Protein AF-A0AAX2G9Q0-F1 (afdb_monomer)

Structure (mmCIF, N/CA/C/O backbone):
data_AF-A0AAX2G9Q0-F1
#
_entry.id   AF-A0AAX2G9Q0-F1
#
loop_
_atom_site.group_PDB
_atom_site.id
_atom_site.type_symbol
_atom_site.label_atom_id
_atom_site.label_alt_id
_atom_site.label_comp_id
_atom_site.label_asym_id
_atom_site.label_entity_id
_atom_site.label_seq_id
_atom_site.pdbx_PDB_ins_code
_atom_site.Cartn_x
_atom_site.Cartn_y
_atom_site.Cartn_z
_atom_site.occupancy
_atom_site.B_iso_or_equiv
_atom_site.auth_seq_id
_atom_site.auth_comp_id
_atom_site.auth_asym_id
_atom_site.auth_atom_id
_atom_site.pdbx_PDB_model_num
ATOM 1 N N . MET A 1 1 ? 12.577 -50.994 -0.766 1.00 50.25 1 MET A N 1
ATOM 2 C CA . MET A 1 1 ? 11.280 -50.589 -1.347 1.00 50.25 1 MET A CA 1
ATOM 3 C C . MET A 1 1 ? 10.713 -49.503 -0.438 1.00 50.25 1 MET A C 1
ATOM 5 O O . MET A 1 1 ? 10.262 -49.823 0.651 1.00 50.25 1 MET A O 1
ATOM 9 N N . VAL A 1 2 ? 10.883 -48.223 -0.781 1.00 51.59 2 VAL A N 1
ATOM 10 C CA . VAL A 1 2 ? 10.342 -47.110 0.022 1.00 51.59 2 VAL A CA 1
ATOM 11 C C . VAL A 1 2 ? 8.915 -46.877 -0.463 1.00 51.59 2 VAL A C 1
ATOM 13 O O . VAL A 1 2 ? 8.720 -46.601 -1.643 1.00 51.59 2 VAL A O 1
ATOM 16 N N . GLN A 1 3 ? 7.928 -47.077 0.412 1.00 56.00 3 GLN A N 1
ATOM 17 C CA . GLN A 1 3 ? 6.522 -46.834 0.080 1.00 56.00 3 GLN A CA 1
ATOM 18 C C . GLN A 1 3 ? 6.329 -45.362 -0.288 1.00 56.00 3 GLN A C 1
ATOM 20 O O . GLN A 1 3 ? 6.903 -44.476 0.352 1.00 56.00 3 GLN A O 1
ATOM 25 N N . SER A 1 4 ? 5.528 -45.099 -1.321 1.00 60.38 4 SER A N 1
ATOM 26 C CA . SER A 1 4 ? 5.225 -43.728 -1.716 1.00 60.38 4 SER A CA 1
ATOM 27 C C . SER A 1 4 ? 4.528 -42.985 -0.560 1.00 60.38 4 SER A C 1
ATOM 29 O O . SER A 1 4 ? 3.812 -43.610 0.230 1.00 60.38 4 SER A O 1
ATOM 31 N N . PRO A 1 5 ? 4.659 -41.648 -0.445 1.00 55.94 5 PRO A N 1
ATOM 32 C CA . PRO A 1 5 ? 3.965 -40.871 0.589 1.00 55.94 5 PRO A CA 1
ATOM 33 C C . PRO A 1 5 ? 2.439 -41.073 0.610 1.00 55.94 5 PRO A C 1
ATOM 35 O O . PRO A 1 5 ? 1.804 -40.835 1.634 1.00 55.94 5 PRO A O 1
ATOM 38 N N . ARG A 1 6 ? 1.847 -41.540 -0.502 1.00 57.41 6 ARG A N 1
ATOM 39 C CA . ARG A 1 6 ? 0.414 -41.854 -0.626 1.00 57.41 6 ARG A CA 1
ATOM 40 C C . ARG A 1 6 ? 0.008 -43.186 0.020 1.00 57.41 6 ARG A C 1
ATOM 42 O O . ARG A 1 6 ? -1.171 -43.366 0.306 1.00 57.41 6 ARG A O 1
ATOM 49 N N . GLU A 1 7 ? 0.948 -44.092 0.273 1.00 60.78 7 GLU A N 1
ATOM 50 C CA . GLU A 1 7 ? 0.686 -45.454 0.775 1.00 60.78 7 GLU A CA 1
ATOM 51 C C . GLU A 1 7 ? 1.108 -45.650 2.238 1.00 60.78 7 GLU A C 1
ATOM 53 O O . GLU A 1 7 ? 0.875 -46.705 2.829 1.00 60.78 7 GLU A O 1
ATOM 58 N N . ASN A 1 8 ? 1.695 -44.624 2.858 1.00 74.81 8 ASN A N 1
ATOM 59 C CA . ASN A 1 8 ? 2.111 -44.683 4.251 1.00 74.81 8 ASN A CA 1
ATOM 60 C C . ASN A 1 8 ? 0.892 -44.542 5.185 1.00 74.81 8 ASN A C 1
ATOM 62 O O . ASN A 1 8 ? 0.370 -43.447 5.415 1.00 74.81 8 ASN A O 1
ATOM 66 N N . LYS A 1 9 ? 0.455 -45.674 5.750 1.00 75.06 9 LYS A N 1
ATOM 67 C CA . LYS A 1 9 ? -0.690 -45.783 6.673 1.00 75.06 9 LYS A CA 1
ATOM 68 C C . LYS A 1 9 ? -0.594 -44.821 7.866 1.00 75.06 9 LYS A C 1
ATOM 70 O O . LYS A 1 9 ? -1.610 -44.287 8.299 1.00 75.06 9 LYS A O 1
ATOM 75 N N . THR A 1 10 ? 0.613 -44.554 8.360 1.00 76.75 10 THR A N 1
ATOM 76 C CA . THR A 1 10 ? 0.851 -43.633 9.481 1.00 76.75 10 THR A CA 1
ATOM 77 C C . THR A 1 10 ? 0.576 -42.183 9.086 1.00 76.75 10 THR A C 1
ATOM 79 O O . THR A 1 10 ? -0.096 -41.467 9.824 1.00 76.75 10 THR A O 1
ATOM 82 N N . LEU A 1 11 ? 1.021 -41.759 7.897 1.00 74.31 11 LEU A N 1
ATOM 83 C CA . LEU A 1 11 ? 0.753 -40.409 7.382 1.00 74.31 11 LEU A CA 1
ATOM 84 C C . LEU A 1 11 ? -0.734 -40.198 7.083 1.00 74.31 11 LEU A C 1
ATOM 86 O O . LEU A 1 11 ? -1.274 -39.131 7.370 1.00 74.31 11 LEU A O 1
ATOM 90 N N . LYS A 1 12 ? -1.410 -41.227 6.562 1.00 74.62 12 LYS A N 1
ATOM 91 C CA . LYS A 1 12 ? -2.857 -41.184 6.322 1.00 74.62 12 LYS A CA 1
ATOM 92 C C . LYS A 1 12 ? -3.638 -41.002 7.625 1.00 74.62 12 LYS A C 1
ATOM 94 O O . LYS A 1 12 ? -4.460 -40.098 7.714 1.00 74.62 12 LYS A O 1
ATOM 99 N N . ASN A 1 13 ? -3.308 -41.785 8.651 1.00 79.75 13 ASN A N 1
ATOM 100 C CA . ASN A 1 13 ? -3.945 -41.673 9.962 1.00 79.75 13 ASN A CA 1
ATOM 101 C C . ASN A 1 13 ? -3.689 -40.304 10.615 1.00 79.75 13 ASN A C 1
ATOM 103 O O . ASN A 1 13 ? -4.599 -39.736 11.212 1.00 79.75 13 ASN A O 1
ATOM 107 N N . ALA A 1 14 ? -2.478 -39.754 10.478 1.00 80.06 14 ALA A N 1
ATOM 108 C CA . ALA A 1 14 ? -2.158 -38.423 10.989 1.00 80.06 14 ALA A CA 1
ATOM 109 C C . ALA A 1 14 ? -2.958 -37.322 10.271 1.00 80.06 14 ALA A C 1
ATOM 111 O O . ALA A 1 14 ? -3.486 -36.417 10.915 1.00 80.06 14 ALA A O 1
ATOM 112 N N . LEU A 1 15 ? -3.101 -37.415 8.947 1.00 80.25 15 LEU A N 1
ATOM 113 C CA . LEU A 1 15 ? -3.887 -36.463 8.163 1.00 80.25 15 LEU A CA 1
ATOM 114 C C . LEU A 1 15 ? -5.386 -36.546 8.483 1.00 80.25 15 LEU A C 1
ATOM 116 O O . LEU A 1 15 ? -6.045 -35.512 8.591 1.00 80.25 15 LEU A O 1
ATOM 120 N N . ASP A 1 16 ? -5.916 -37.756 8.653 1.00 82.69 16 ASP A N 1
ATOM 121 C CA . ASP A 1 16 ? -7.315 -37.970 9.023 1.00 82.69 16 ASP A CA 1
ATOM 122 C C . ASP A 1 16 ? -7.596 -37.473 10.450 1.00 82.69 16 ASP A C 1
ATOM 124 O O . ASP A 1 16 ? -8.628 -36.845 10.687 1.00 82.69 16 ASP A O 1
ATOM 128 N N . ALA A 1 17 ? -6.656 -37.653 11.383 1.00 83.81 17 ALA A N 1
ATOM 129 C CA . ALA A 1 17 ? -6.748 -37.069 12.720 1.00 83.81 17 ALA A CA 1
ATOM 130 C C . ALA A 1 17 ? -6.773 -35.533 12.662 1.00 83.81 17 ALA A C 1
ATOM 132 O O . ALA A 1 17 ? -7.663 -34.921 13.243 1.00 83.81 17 ALA A O 1
ATOM 133 N N . MET A 1 18 ? -5.866 -34.913 11.894 1.00 82.62 18 MET A N 1
ATOM 134 C CA . MET A 1 18 ? -5.826 -33.453 11.746 1.00 82.62 18 MET A CA 1
ATOM 135 C C . MET A 1 18 ? -7.110 -32.879 11.144 1.00 82.62 18 MET A C 1
ATOM 137 O O . MET A 1 18 ? -7.592 -31.852 11.610 1.00 82.62 18 MET A O 1
ATOM 141 N N . LYS A 1 19 ? -7.679 -33.525 10.119 1.00 82.56 19 LYS A N 1
ATOM 142 C CA . LYS A 1 19 ? -8.915 -33.053 9.474 1.00 82.56 19 LYS A CA 1
ATOM 143 C C . LYS A 1 19 ? -10.113 -33.071 10.415 1.00 82.56 19 LYS A C 1
ATOM 145 O O . LYS A 1 19 ? -10.976 -32.215 10.265 1.00 82.56 19 LYS A O 1
ATOM 150 N N . ASN A 1 20 ? -10.149 -34.009 11.358 1.00 88.44 20 ASN A N 1
ATOM 151 C CA . ASN A 1 20 ? -11.246 -34.170 12.310 1.00 88.44 20 ASN A CA 1
ATOM 152 C C . ASN A 1 20 ? -11.043 -33.384 13.614 1.00 88.44 20 ASN A C 1
ATOM 154 O O . ASN A 1 20 ? -11.927 -33.400 14.468 1.00 88.44 20 ASN A O 1
ATOM 158 N N . THR A 1 21 ? -9.916 -32.685 13.777 1.00 88.62 21 THR A N 1
ATOM 159 C CA . THR A 1 21 ? -9.668 -31.836 14.946 1.00 88.62 21 THR A CA 1
ATOM 160 C C . THR A 1 21 ? -10.702 -30.704 15.008 1.00 88.62 21 THR A C 1
ATOM 162 O O . THR A 1 21 ? -10.805 -29.931 14.047 1.00 88.62 21 THR A O 1
ATOM 165 N N . PRO A 1 22 ? -11.461 -30.571 16.114 1.00 86.62 22 PRO A N 1
ATOM 166 C CA . PRO A 1 22 ? -12.370 -29.450 16.312 1.00 86.62 22 PRO A CA 1
ATOM 167 C C . PRO A 1 22 ? -11.601 -28.140 16.502 1.00 86.62 22 PRO A C 1
ATOM 169 O O . PRO A 1 22 ? -10.638 -28.079 17.265 1.00 86.62 22 PRO A O 1
ATOM 172 N N . ILE A 1 23 ? -12.063 -27.083 15.845 1.00 82.56 23 ILE A N 1
ATOM 173 C CA . ILE A 1 23 ? -11.562 -25.716 15.973 1.00 82.56 23 ILE A CA 1
ATOM 174 C C . ILE A 1 23 ? -12.726 -24.759 16.245 1.00 82.56 23 ILE A C 1
ATOM 176 O O . ILE A 1 23 ? -13.808 -24.944 15.682 1.00 82.56 23 ILE A O 1
ATOM 180 N N . PRO A 1 24 ? -12.543 -23.744 17.104 1.00 82.69 24 PRO A N 1
ATOM 181 C CA . PRO A 1 24 ? -13.570 -22.743 17.360 1.00 82.69 24 PRO A CA 1
ATOM 182 C C . PRO A 1 24 ? -13.762 -21.854 16.123 1.00 82.69 24 PRO A C 1
ATOM 184 O O . PRO A 1 24 ? -12.788 -21.393 15.532 1.00 82.69 24 PRO A O 1
ATOM 187 N N . VAL A 1 25 ? -15.013 -21.612 15.729 1.00 84.38 25 VAL A N 1
ATOM 188 C CA . VAL A 1 25 ? -15.362 -20.816 14.536 1.00 84.38 25 VAL A CA 1
ATOM 189 C C . VAL A 1 25 ? -16.197 -19.578 14.848 1.00 84.38 25 VAL A C 1
ATOM 191 O O . VAL A 1 25 ? -16.145 -18.614 14.089 1.00 84.38 25 VAL A O 1
ATOM 194 N N . ALA A 1 26 ? -16.951 -19.571 15.949 1.00 80.44 26 ALA A N 1
ATOM 195 C CA . ALA A 1 26 ? -17.722 -18.408 16.380 1.00 80.44 26 ALA A CA 1
ATOM 196 C C . ALA A 1 26 ? -18.036 -18.469 17.879 1.00 80.44 26 ALA A C 1
ATOM 198 O O . ALA A 1 26 ? -18.068 -19.545 18.471 1.00 80.44 26 ALA A O 1
ATOM 199 N N . VAL A 1 27 ? -18.325 -17.315 18.480 1.00 79.19 27 VAL A N 1
ATOM 200 C CA . VAL A 1 27 ? -18.930 -17.219 19.815 1.00 79.19 27 VAL A CA 1
ATOM 201 C C . VAL A 1 27 ? -20.364 -16.740 19.635 1.00 79.19 27 VAL A C 1
ATOM 203 O O . VAL A 1 27 ? -20.593 -15.689 19.035 1.00 79.19 27 VAL A O 1
ATOM 206 N N . ARG A 1 28 ? -21.334 -17.510 20.128 1.00 80.62 28 ARG A N 1
ATOM 207 C CA . ARG A 1 28 ? -22.760 -17.168 20.072 1.00 80.62 28 ARG A CA 1
ATOM 208 C C . ARG A 1 28 ? -23.352 -17.076 21.465 1.00 80.62 28 ARG A C 1
ATOM 210 O O . ARG A 1 28 ? -22.840 -17.665 22.407 1.00 80.62 28 ARG A O 1
ATOM 217 N N . MET A 1 29 ? -24.454 -16.346 21.584 1.00 84.62 29 MET A N 1
ATOM 218 C CA . MET A 1 29 ? -25.226 -16.261 22.820 1.00 84.62 29 MET A CA 1
ATOM 219 C C . MET A 1 29 ? -26.409 -17.222 22.724 1.00 84.62 29 MET A C 1
ATOM 221 O O . MET A 1 29 ? -27.201 -17.110 21.789 1.00 84.62 29 MET A O 1
ATOM 225 N N . VAL A 1 30 ? -26.544 -18.140 23.681 1.00 82.12 30 VAL A N 1
ATOM 226 C CA . VAL A 1 30 ? -27.752 -18.960 23.827 1.00 82.12 30 VAL A CA 1
ATOM 227 C C . VAL A 1 30 ? -28.662 -18.330 24.875 1.00 82.12 30 VAL A C 1
ATOM 229 O O . VAL A 1 30 ? -28.212 -17.960 25.962 1.00 82.12 30 VAL A O 1
ATOM 232 N N . ASP A 1 31 ? -29.934 -18.160 24.526 1.00 84.12 31 ASP A N 1
ATOM 233 C CA . ASP A 1 31 ? -30.964 -17.715 25.460 1.00 84.12 31 ASP A CA 1
ATOM 234 C C . ASP A 1 31 ? -31.420 -18.909 26.297 1.00 84.12 31 ASP A C 1
ATOM 236 O O . ASP A 1 31 ? -31.818 -19.938 25.750 1.00 84.12 31 ASP A O 1
ATOM 240 N N . THR A 1 32 ? -31.329 -18.798 27.619 1.00 77.31 32 THR A N 1
ATOM 241 C CA . THR A 1 32 ? -31.713 -19.888 28.526 1.00 77.31 32 THR A CA 1
ATOM 242 C C . THR A 1 32 ? -33.219 -19.931 28.795 1.00 77.31 32 THR A C 1
ATOM 244 O O . THR A 1 32 ? -33.679 -20.812 29.517 1.00 77.31 32 THR A O 1
ATOM 247 N N . GLY A 1 33 ? -33.999 -18.987 28.249 1.00 70.44 33 GLY A N 1
ATOM 248 C CA . GLY A 1 33 ? -35.448 -18.899 28.452 1.00 70.44 33 GLY A CA 1
ATOM 249 C C . GLY A 1 33 ? -35.865 -18.276 29.790 1.00 70.44 33 GLY A C 1
ATOM 250 O O . GLY A 1 33 ? -37.051 -18.046 30.005 1.00 70.44 33 GLY A O 1
ATOM 251 N N . ILE A 1 34 ? -34.909 -17.950 30.669 1.00 76.38 34 ILE A N 1
ATOM 252 C CA . ILE A 1 34 ? -35.128 -17.256 31.955 1.00 76.38 34 ILE A CA 1
ATOM 253 C C . ILE A 1 34 ? -34.553 -15.828 31.959 1.00 76.38 34 ILE A C 1
ATOM 255 O O . ILE A 1 34 ? -34.284 -15.258 33.012 1.00 76.38 34 ILE A O 1
ATOM 259 N N . GLY A 1 35 ? -34.336 -15.245 30.774 1.00 66.50 35 GLY A N 1
ATOM 260 C CA . GLY A 1 35 ? -33.814 -13.882 30.622 1.00 66.50 35 GLY A CA 1
ATOM 261 C C . GLY A 1 35 ? -32.298 -13.751 30.807 1.00 66.50 35 GLY A C 1
ATOM 262 O O . GLY A 1 35 ? -31.788 -12.635 30.875 1.00 66.50 35 GLY A O 1
ATOM 263 N N . VAL A 1 36 ? -31.565 -14.869 30.861 1.00 70.12 36 VAL A N 1
ATOM 264 C CA . VAL A 1 36 ? -30.097 -14.901 30.927 1.00 70.12 36 VAL A CA 1
ATOM 265 C C . VAL A 1 36 ? -29.549 -15.441 29.609 1.00 70.12 36 VAL A C 1
ATOM 267 O O . VAL A 1 36 ? -29.999 -16.472 29.114 1.00 70.12 36 VAL A O 1
ATOM 270 N N . ARG A 1 37 ? -28.547 -14.767 29.041 1.00 79.44 37 ARG A N 1
ATOM 271 C CA . ARG A 1 37 ? -27.851 -15.230 27.835 1.00 79.44 37 ARG A CA 1
ATOM 272 C C . ARG A 1 37 ? -26.440 -15.681 28.177 1.00 79.44 37 ARG A C 1
ATOM 274 O O . ARG A 1 37 ? -25.684 -14.910 28.761 1.00 79.44 37 ARG A O 1
ATOM 281 N N . ILE A 1 38 ? -26.091 -16.907 27.797 1.00 78.88 38 ILE A N 1
ATOM 282 C CA . ILE A 1 38 ? -24.778 -17.503 28.076 1.00 78.88 38 ILE A CA 1
ATOM 283 C C . ILE A 1 38 ? -23.984 -17.590 26.765 1.00 78.88 38 ILE A C 1
ATOM 285 O O . ILE A 1 38 ? -24.533 -18.055 25.762 1.00 78.88 38 ILE A O 1
ATOM 289 N N . PRO A 1 39 ? -22.714 -17.149 26.732 1.00 78.50 39 PRO A N 1
ATOM 290 C CA . PRO A 1 39 ? -21.868 -17.345 25.566 1.00 78.50 39 PRO A CA 1
ATOM 291 C C . PRO A 1 39 ? -21.479 -18.823 25.427 1.00 78.50 39 PRO A C 1
ATOM 293 O O . PRO A 1 39 ? -21.085 -19.466 26.398 1.00 78.50 39 PRO A O 1
ATOM 296 N N . TYR A 1 40 ? -21.539 -19.350 24.209 1.00 83.25 40 TYR A N 1
ATOM 297 C CA . TYR A 1 40 ? -20.975 -20.645 23.851 1.00 83.25 40 TYR A CA 1
ATOM 298 C C . TYR A 1 40 ? -20.126 -20.524 22.585 1.00 83.25 40 TYR A C 1
ATOM 300 O O . TYR A 1 40 ? -20.347 -19.658 21.736 1.00 83.25 40 TYR A O 1
ATOM 308 N N . VAL A 1 41 ? -19.130 -21.398 22.474 1.00 83.56 41 VAL A N 1
ATOM 309 C CA . VAL A 1 41 ? -18.231 -21.456 21.323 1.00 83.56 41 VAL A CA 1
ATOM 310 C C . VAL A 1 41 ? -18.762 -22.501 20.348 1.00 83.56 41 VAL A C 1
ATOM 312 O O . VAL A 1 41 ? -18.885 -23.673 20.698 1.00 83.56 41 VAL A O 1
ATOM 315 N N . GLU A 1 42 ? -19.072 -22.084 19.125 1.00 83.69 42 GLU A N 1
ATOM 316 C CA . GLU A 1 42 ? -19.307 -23.002 18.013 1.00 83.69 42 GLU A CA 1
ATOM 317 C C . GLU A 1 42 ? -17.971 -23.538 17.517 1.00 83.69 42 GLU A C 1
ATOM 319 O O . GLU A 1 42 ? -17.032 -22.769 17.297 1.00 83.69 42 GLU A O 1
ATOM 324 N N . SER A 1 43 ? -17.891 -24.849 17.307 1.00 83.06 43 SER A N 1
ATOM 325 C CA . SER A 1 43 ? -16.739 -25.502 16.697 1.00 83.06 43 SER A CA 1
ATOM 326 C C . SER A 1 43 ? -17.104 -26.143 15.356 1.00 83.06 43 SER A C 1
ATOM 328 O O . SER A 1 43 ? -18.250 -26.511 15.108 1.00 83.06 43 SER A O 1
ATOM 330 N N . SER A 1 44 ? -16.119 -26.250 14.468 1.00 87.00 44 SER A N 1
ATOM 331 C CA . SER A 1 44 ? -16.172 -27.020 13.216 1.00 87.00 44 SER A CA 1
ATOM 332 C C . SER A 1 44 ? -14.870 -27.809 13.090 1.00 87.00 44 SER A C 1
ATOM 334 O O . SER A 1 44 ? -13.946 -27.602 13.874 1.00 87.00 44 SER A O 1
ATOM 336 N N . THR A 1 45 ? -14.766 -28.728 12.138 1.00 89.19 45 THR A N 1
ATOM 337 C CA . THR A 1 45 ? -13.520 -29.475 11.922 1.00 89.19 45 THR A CA 1
ATOM 338 C C . THR A 1 45 ? -12.579 -28.740 10.962 1.00 89.19 45 THR A C 1
ATOM 340 O O . THR A 1 45 ? -13.020 -28.027 10.054 1.00 89.19 45 THR A O 1
ATOM 343 N N . VAL A 1 46 ? -11.264 -28.936 11.113 1.00 79.50 46 VAL A N 1
ATOM 344 C CA . VAL A 1 46 ? -10.251 -28.381 10.188 1.00 79.50 46 VAL A CA 1
ATOM 345 C C . VAL A 1 46 ? -10.562 -28.752 8.729 1.00 79.50 46 VAL A C 1
ATOM 347 O O . VAL A 1 46 ? -10.420 -27.922 7.830 1.00 79.50 46 VAL A O 1
ATOM 350 N N . GLY A 1 47 ? -11.029 -29.981 8.484 1.00 80.25 47 GLY A N 1
ATOM 351 C CA . GLY A 1 47 ? -11.397 -30.469 7.155 1.00 80.25 47 GLY A CA 1
ATOM 352 C C . GLY A 1 47 ? -12.603 -29.748 6.546 1.00 80.25 47 GLY A C 1
ATOM 353 O O . GLY A 1 47 ? -12.575 -29.408 5.362 1.00 80.25 47 GLY A O 1
ATOM 354 N N . GLU A 1 48 ? -13.642 -29.466 7.335 1.00 80.56 48 GLU A N 1
ATOM 355 C CA . GLU A 1 48 ? -14.823 -28.720 6.877 1.00 80.56 48 GLU A CA 1
ATOM 356 C C . GLU A 1 48 ? -14.489 -27.270 6.539 1.00 80.56 48 GLU A C 1
ATOM 358 O O . GLU A 1 48 ? -14.925 -26.758 5.504 1.00 80.56 48 GLU A O 1
ATOM 363 N N . VAL A 1 49 ? -13.695 -26.614 7.388 1.00 75.56 49 VAL A N 1
ATOM 364 C CA . VAL A 1 49 ? -13.261 -25.231 7.173 1.00 75.56 49 VAL A CA 1
ATOM 365 C C . VAL A 1 49 ? -12.393 -25.143 5.917 1.00 75.56 49 VAL A C 1
ATOM 367 O O . VAL A 1 49 ? -12.700 -24.355 5.021 1.00 75.56 49 VAL A O 1
ATOM 370 N N . ALA A 1 50 ? -11.395 -26.020 5.769 1.00 70.56 50 ALA A N 1
ATOM 371 C CA . ALA A 1 50 ? -10.572 -26.102 4.560 1.00 70.56 50 ALA A CA 1
ATOM 372 C C . ALA A 1 50 ? -11.403 -26.410 3.298 1.00 70.56 50 ALA A C 1
ATOM 374 O O . ALA A 1 50 ? -11.148 -25.848 2.229 1.00 70.56 50 ALA A O 1
ATOM 375 N N . GLY A 1 51 ? -12.432 -27.257 3.412 1.00 70.69 51 GLY A N 1
ATOM 376 C CA . GLY A 1 51 ? -13.362 -27.556 2.323 1.00 70.69 51 GLY A CA 1
ATOM 377 C C . GLY A 1 51 ? -14.209 -26.349 1.905 1.00 70.69 51 GLY A C 1
ATOM 378 O O . GLY A 1 51 ? -14.374 -26.104 0.709 1.00 70.69 51 GLY A O 1
ATOM 379 N N . LYS A 1 52 ? -14.706 -25.561 2.869 1.00 73.44 52 LYS A N 1
ATOM 380 C CA . LYS A 1 52 ? -15.439 -24.307 2.611 1.00 73.44 52 LYS A CA 1
ATOM 381 C C . LYS A 1 52 ? -14.544 -23.254 1.956 1.00 73.44 52 LYS A C 1
ATOM 383 O O . LYS A 1 52 ? -14.959 -22.668 0.962 1.00 73.44 52 LYS A O 1
ATOM 388 N N . PHE A 1 53 ? -13.310 -23.081 2.439 1.00 61.75 53 PHE A N 1
ATOM 389 C CA . PHE A 1 53 ? -12.321 -22.192 1.815 1.00 61.75 53 PHE A CA 1
ATOM 390 C C . PHE A 1 53 ? -11.977 -22.616 0.388 1.00 61.75 53 PHE A C 1
ATOM 392 O O . PHE A 1 53 ? -11.900 -21.774 -0.501 1.00 61.75 53 PHE A O 1
ATOM 399 N N . SER A 1 54 ? -11.822 -23.920 0.150 1.00 61.25 54 SER A N 1
ATOM 400 C CA . SER A 1 54 ? -11.529 -24.440 -1.188 1.00 61.25 54 SER A CA 1
ATOM 401 C C . SER A 1 54 ? -12.678 -24.150 -2.156 1.00 61.25 54 SER A C 1
ATOM 403 O O . SER A 1 54 ? -12.434 -23.620 -3.234 1.00 61.25 54 SER A O 1
ATOM 405 N N . LYS A 1 55 ? -13.932 -24.405 -1.751 1.00 59.16 55 LYS A N 1
ATOM 406 C CA . LYS A 1 55 ? -15.123 -24.099 -2.564 1.00 59.16 55 LYS A CA 1
ATOM 407 C C . LYS A 1 55 ? -15.294 -22.600 -2.817 1.00 59.16 55 LYS A C 1
ATOM 409 O O . LYS A 1 55 ? -15.565 -22.216 -3.949 1.00 59.16 55 LYS A O 1
ATOM 414 N N . ALA A 1 56 ? -15.097 -21.768 -1.794 1.00 49.59 56 ALA A N 1
ATOM 415 C CA . ALA A 1 56 ? -15.136 -20.314 -1.933 1.00 49.59 56 ALA A CA 1
ATOM 416 C C . ALA A 1 56 ? -14.031 -19.808 -2.877 1.00 49.59 56 ALA A C 1
ATOM 418 O O . ALA A 1 56 ? -14.275 -18.935 -3.701 1.00 49.59 56 ALA A O 1
ATOM 419 N N . SER A 1 57 ? -12.834 -20.402 -2.818 1.00 42.19 57 SER A N 1
ATOM 420 C CA . SER A 1 57 ? -11.729 -20.075 -3.723 1.00 42.19 57 SER A CA 1
ATOM 421 C C . SER A 1 57 ? -12.009 -20.489 -5.169 1.00 42.19 57 SER A C 1
ATOM 423 O O . SER A 1 57 ? -11.633 -19.758 -6.082 1.0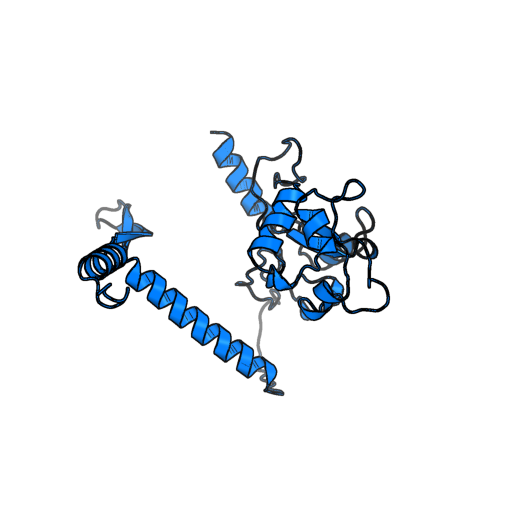0 42.19 57 SER A O 1
ATOM 425 N N . THR A 1 58 ? -12.662 -21.632 -5.403 1.00 51.72 58 THR A N 1
ATOM 426 C CA . THR A 1 58 ? -13.058 -22.049 -6.758 1.00 51.72 58 THR A CA 1
ATOM 427 C C . T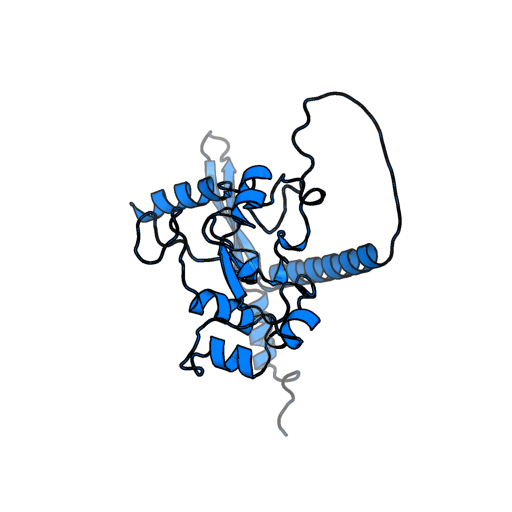HR A 1 58 ? -14.140 -21.131 -7.322 1.00 51.72 58 THR A C 1
ATOM 429 O O . THR A 1 58 ? -13.961 -20.621 -8.420 1.00 51.72 58 THR A O 1
ATOM 432 N N . ALA A 1 59 ? -15.184 -20.827 -6.541 1.00 44.28 59 ALA A N 1
ATOM 433 C CA . ALA A 1 59 ? -16.235 -19.895 -6.955 1.00 44.28 59 ALA A CA 1
ATOM 434 C C . ALA A 1 59 ? -15.674 -18.496 -7.274 1.00 44.28 59 ALA A C 1
ATOM 436 O O . ALA A 1 59 ? -15.946 -17.954 -8.337 1.00 44.28 59 ALA A O 1
ATOM 437 N N . ALA A 1 60 ? -14.786 -17.962 -6.427 1.00 45.69 60 ALA A N 1
ATOM 438 C CA . ALA A 1 60 ? -14.143 -16.669 -6.672 1.00 45.69 60 ALA A CA 1
ATOM 439 C C . ALA A 1 60 ? -13.246 -16.659 -7.928 1.00 45.69 60 ALA A C 1
ATOM 441 O O . ALA A 1 60 ? -13.114 -15.627 -8.585 1.00 45.69 60 ALA A O 1
ATOM 442 N N . LYS A 1 61 ? -12.620 -17.793 -8.277 1.00 52.81 61 LYS A N 1
ATOM 443 C CA . LYS A 1 61 ? -11.840 -17.928 -9.519 1.00 52.81 61 LYS A CA 1
ATOM 444 C C . LYS A 1 61 ? -12.740 -17.987 -10.751 1.00 52.81 61 LYS A C 1
ATOM 446 O O . LYS A 1 61 ? -12.387 -17.387 -11.764 1.00 52.81 61 LYS A O 1
ATOM 451 N N . ASP A 1 62 ? -13.879 -18.666 -10.655 1.00 44.94 62 ASP A N 1
ATOM 452 C CA . ASP A 1 62 ? -14.851 -18.758 -11.744 1.00 44.94 62 ASP A CA 1
ATOM 453 C C . ASP A 1 62 ? -15.537 -17.402 -11.987 1.00 44.94 62 ASP A C 1
ATOM 455 O O . ASP A 1 62 ? -15.620 -16.963 -13.133 1.00 44.94 62 ASP A O 1
ATOM 459 N N . ASP A 1 63 ? -15.908 -16.670 -10.933 1.00 49.81 63 ASP A N 1
ATOM 460 C CA . ASP A 1 63 ? -16.499 -15.327 -11.037 1.00 49.81 63 ASP A CA 1
ATOM 461 C C . ASP A 1 63 ? -15.513 -14.309 -11.627 1.00 49.81 63 ASP A C 1
ATOM 463 O O . ASP A 1 63 ? -15.868 -13.535 -12.519 1.00 49.81 63 ASP A O 1
ATOM 467 N N . ALA A 1 64 ? -14.241 -14.353 -11.210 1.00 44.34 64 ALA A N 1
ATOM 468 C CA . ALA A 1 64 ? -13.184 -13.529 -11.798 1.00 44.34 64 ALA A CA 1
ATOM 469 C C . ALA A 1 64 ? -12.941 -13.861 -13.285 1.00 44.34 64 ALA A C 1
ATOM 471 O O . ALA A 1 64 ? -12.622 -12.971 -14.078 1.00 44.34 64 ALA A O 1
ATOM 472 N N . TYR A 1 65 ? -13.124 -15.125 -13.684 1.00 40.88 65 TYR A N 1
ATOM 473 C CA . TYR A 1 65 ? -13.029 -15.556 -15.080 1.00 40.88 65 TYR A CA 1
ATOM 474 C C . TYR A 1 65 ? -14.224 -15.075 -15.922 1.00 40.88 65 TYR A C 1
ATOM 476 O O . TYR A 1 65 ? -14.039 -14.677 -17.075 1.00 40.88 65 TYR A O 1
ATOM 484 N N . GLN A 1 66 ? -15.434 -15.041 -15.348 1.00 44.97 66 GLN A N 1
ATOM 485 C CA . GLN A 1 66 ? -16.635 -14.507 -16.006 1.00 44.97 66 GLN A CA 1
ATOM 486 C C . GLN A 1 66 ? -16.601 -12.974 -16.132 1.00 44.97 66 GLN A C 1
ATOM 488 O O . GLN A 1 66 ? -16.966 -12.439 -17.183 1.00 44.97 66 GLN A O 1
ATOM 493 N N . LEU A 1 67 ? -16.075 -12.262 -15.127 1.00 45.62 67 LEU A N 1
ATOM 494 C CA . LEU A 1 67 ? -15.905 -10.802 -15.176 1.00 45.62 67 LEU A CA 1
ATOM 495 C C . LEU A 1 67 ? -14.940 -10.358 -16.290 1.00 45.62 67 LEU A C 1
ATOM 497 O O . LEU A 1 67 ? -15.094 -9.281 -16.858 1.00 45.62 67 LEU A O 1
ATOM 501 N N . ALA A 1 68 ? -13.966 -11.201 -16.644 1.00 47.03 68 ALA A N 1
ATOM 502 C CA . ALA A 1 68 ? -12.993 -10.913 -17.696 1.00 47.03 68 ALA A CA 1
ATOM 503 C C . ALA A 1 68 ? -13.536 -11.122 -19.129 1.00 47.03 68 ALA A C 1
ATOM 505 O O . ALA A 1 68 ? -12.833 -10.818 -20.096 1.00 47.03 68 ALA A O 1
ATOM 506 N N . LYS A 1 69 ? -14.756 -11.664 -19.296 1.00 40.41 69 LYS A N 1
ATOM 507 C CA . LYS A 1 69 ? -15.297 -12.097 -20.602 1.00 40.41 69 LYS A CA 1
ATOM 508 C C . LYS A 1 69 ? -16.674 -11.524 -20.978 1.00 40.41 69 LYS A C 1
ATOM 510 O O . LYS A 1 69 ? -17.081 -11.726 -22.121 1.00 40.41 69 LYS A O 1
ATOM 515 N N . GLY A 1 70 ? -17.380 -10.808 -20.100 1.00 31.56 70 GLY A N 1
ATOM 516 C CA . GLY A 1 70 ? -18.774 -10.394 -20.333 1.00 31.56 70 GLY A CA 1
ATOM 517 C C . GLY A 1 70 ? -19.002 -8.881 -20.380 1.00 31.56 70 GLY A C 1
ATOM 518 O O . GLY A 1 70 ? -18.813 -8.179 -19.395 1.00 31.56 70 GLY A O 1
ATOM 519 N N . SER A 1 71 ? -19.460 -8.390 -21.527 1.00 39.53 71 SER A N 1
ATOM 520 C CA . SER A 1 71 ? -19.971 -7.040 -21.767 1.00 39.53 71 SER A CA 1
ATOM 521 C C . SER A 1 71 ? -21.389 -6.842 -21.205 1.00 39.53 71 SER A C 1
ATOM 523 O O . SER A 1 71 ? -22.236 -7.707 -21.377 1.00 39.53 71 SER A O 1
ATOM 525 N N . GLY A 1 72 ? -21.639 -5.658 -20.625 1.00 40.22 72 GLY A N 1
ATOM 526 C CA . GLY A 1 72 ? -22.908 -4.905 -20.643 1.00 40.22 72 GLY A CA 1
ATOM 527 C C . GLY A 1 72 ? -24.168 -5.511 -20.003 1.00 40.22 72 GLY A C 1
ATOM 528 O O . GLY A 1 72 ? -24.708 -6.505 -20.470 1.00 40.22 72 GLY A O 1
ATOM 529 N N . GLY A 1 73 ? -24.755 -4.801 -19.034 1.00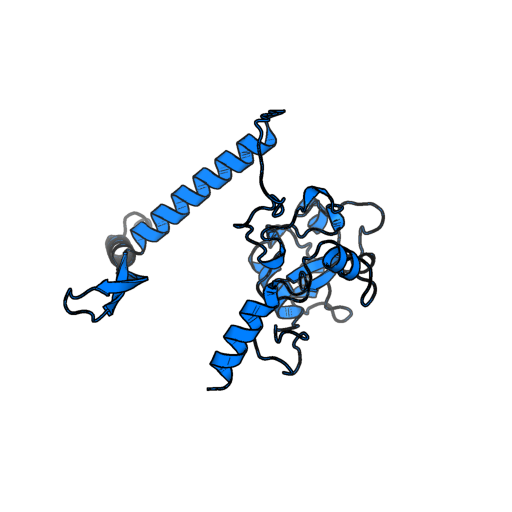 29.95 73 GLY A N 1
ATOM 530 C CA . GLY A 1 73 ? -26.103 -5.111 -18.549 1.00 29.95 73 GLY A CA 1
ATOM 531 C C . GLY A 1 73 ? -26.682 -4.050 -17.622 1.00 29.95 73 GLY A C 1
ATOM 532 O O . GLY A 1 73 ? -26.544 -4.140 -16.410 1.00 29.95 73 GLY A O 1
ATOM 533 N N . SER A 1 74 ? -27.320 -3.041 -18.214 1.00 41.47 74 SER A N 1
ATOM 534 C CA . SER A 1 74 ? -28.116 -2.011 -17.541 1.00 41.47 74 SER A CA 1
ATOM 535 C C . SER A 1 74 ? -29.399 -2.611 -16.949 1.00 41.47 74 SER A C 1
ATOM 537 O O . SER A 1 74 ? -30.047 -3.430 -17.598 1.00 41.47 74 SER A O 1
ATOM 539 N N . GLY A 1 75 ? -29.794 -2.171 -15.754 1.00 30.23 75 GLY A N 1
ATOM 540 C CA . GLY A 1 75 ? -31.044 -2.567 -15.104 1.00 30.23 75 GLY A CA 1
ATOM 541 C C . GLY A 1 75 ? -31.487 -1.517 -14.092 1.00 30.23 75 GLY A C 1
ATOM 542 O O . GLY A 1 75 ? -31.170 -1.608 -12.913 1.00 30.23 75 GLY A O 1
ATOM 543 N N . VAL A 1 76 ? -32.186 -0.490 -14.574 1.00 34.66 76 VAL A N 1
ATOM 544 C CA . VAL A 1 76 ? -32.863 0.523 -13.752 1.00 34.66 76 VAL A CA 1
ATOM 545 C C . VAL A 1 76 ? -34.196 -0.030 -13.243 1.00 34.66 76 VAL A C 1
ATOM 547 O O . VAL A 1 76 ? -35.010 -0.482 -14.044 1.00 34.66 76 VAL A O 1
ATOM 550 N N . SER A 1 77 ? -34.487 0.158 -11.954 1.00 33.59 77 SER A N 1
ATOM 551 C CA . SER A 1 77 ? -35.847 0.450 -11.477 1.00 33.59 77 SER A CA 1
ATOM 552 C C . SER A 1 77 ? -35.808 1.325 -10.217 1.00 33.59 77 SER A C 1
ATOM 554 O O . SER A 1 77 ? -35.074 1.039 -9.275 1.00 33.59 77 SER A O 1
ATOM 556 N N . LYS A 1 78 ? -36.593 2.410 -10.269 1.00 37.28 78 LYS A N 1
ATOM 557 C CA . LYS A 1 78 ? -36.878 3.447 -9.252 1.00 37.28 78 LYS A CA 1
ATOM 558 C C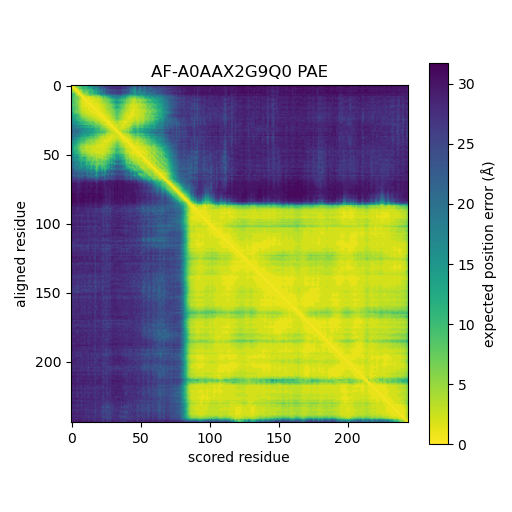 . LYS A 1 78 ? -37.430 2.811 -7.951 1.00 37.28 78 LYS A C 1
ATOM 560 O O . LYS A 1 78 ? -37.921 1.695 -8.010 1.00 37.28 78 LYS A O 1
ATOM 565 N N . GLU A 1 79 ? -37.419 3.411 -6.756 1.00 29.58 79 GLU A N 1
ATOM 566 C CA . GLU A 1 79 ? -37.788 4.783 -6.386 1.00 29.58 79 GLU A CA 1
ATOM 567 C C . GLU A 1 79 ? -37.439 5.036 -4.895 1.00 29.58 79 GLU A C 1
ATOM 569 O O . GLU A 1 79 ? -37.663 4.170 -4.056 1.00 29.58 79 GLU A O 1
ATOM 574 N N . GLY A 1 80 ? -36.934 6.236 -4.576 1.00 31.92 80 GLY A N 1
ATOM 575 C CA . GLY A 1 80 ? -37.076 6.903 -3.272 1.00 31.92 80 GLY A CA 1
ATOM 5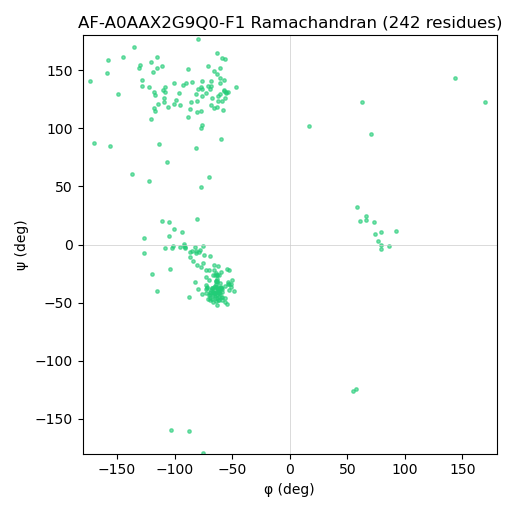76 C C . GLY A 1 80 ? -36.320 6.347 -2.057 1.00 31.92 80 GLY A C 1
ATOM 577 O O . GLY A 1 80 ? -36.866 5.532 -1.325 1.00 31.92 80 GLY A O 1
ATOM 578 N N . SER A 1 81 ? -35.134 6.901 -1.763 1.00 33.06 81 SER A N 1
ATOM 579 C CA . SER A 1 81 ? -34.668 7.329 -0.419 1.00 33.06 81 SER A CA 1
ATOM 580 C C . SER A 1 81 ? -33.172 7.664 -0.460 1.00 33.06 81 SER A C 1
ATOM 582 O O . SER A 1 81 ? -32.376 6.827 -0.859 1.00 33.06 81 SER A O 1
ATOM 584 N N . VAL A 1 82 ? -32.821 8.895 -0.071 1.00 35.81 82 VAL A N 1
ATOM 585 C CA . VAL A 1 82 ? -31.494 9.409 0.345 1.00 35.81 82 VAL A CA 1
ATOM 586 C C . VAL A 1 82 ? -30.295 8.522 -0.041 1.00 35.81 82 VAL A C 1
ATOM 588 O O . VAL A 1 82 ? -30.018 7.532 0.632 1.00 35.81 82 VAL A O 1
ATOM 591 N N . ALA A 1 83 ? -29.566 8.898 -1.099 1.00 37.91 83 ALA A N 1
ATOM 592 C CA . ALA A 1 83 ? -28.419 8.154 -1.624 1.00 37.91 83 ALA A CA 1
ATOM 593 C C . ALA A 1 83 ? -27.292 8.000 -0.580 1.00 37.91 83 ALA A C 1
ATOM 595 O O . ALA A 1 83 ? -26.391 8.828 -0.459 1.00 37.91 83 ALA A O 1
ATOM 596 N N . LYS A 1 84 ? -27.359 6.909 0.186 1.00 44.06 84 LYS A N 1
ATOM 597 C CA . LYS A 1 84 ? -26.214 6.247 0.812 1.00 44.06 84 LYS A CA 1
ATOM 598 C C . LYS A 1 84 ? -25.412 5.634 -0.338 1.00 44.06 84 LYS A C 1
ATOM 600 O O . LYS A 1 84 ? -25.980 4.851 -1.094 1.00 44.06 84 LYS A O 1
ATOM 605 N N . GLY A 1 85 ? -24.149 6.034 -0.493 1.00 48.41 85 GLY A N 1
ATOM 606 C CA . GLY A 1 85 ? -23.288 5.607 -1.602 1.00 48.41 85 GLY A CA 1
ATOM 607 C C . GLY A 1 85 ? -23.341 4.097 -1.835 1.00 48.41 85 GLY A C 1
ATOM 608 O O . GLY A 1 85 ? -23.304 3.314 -0.885 1.00 48.41 85 GLY A O 1
ATOM 609 N N . THR A 1 86 ? -23.437 3.691 -3.099 1.00 58.94 86 THR A N 1
ATOM 610 C CA . THR A 1 86 ? -23.614 2.291 -3.525 1.00 58.94 86 THR A CA 1
ATOM 611 C C . THR A 1 86 ? -22.301 1.501 -3.529 1.00 58.94 86 THR A C 1
ATOM 613 O O . THR A 1 86 ? -22.170 0.523 -4.260 1.00 58.94 86 THR A O 1
ATOM 616 N N . GLY A 1 87 ? -21.295 1.953 -2.776 1.00 68.12 87 GLY A N 1
ATOM 617 C CA . GLY A 1 87 ? -19.997 1.292 -2.709 1.00 68.12 87 GLY A CA 1
ATOM 618 C C . GLY A 1 87 ? -20.098 -0.085 -2.057 1.00 68.12 87 GLY A C 1
ATOM 619 O O . GLY A 1 87 ? -20.927 -0.306 -1.173 1.00 68.12 87 GLY A O 1
ATOM 620 N N . ASP A 1 88 ? -19.227 -0.998 -2.474 1.00 87.25 88 ASP A N 1
ATOM 621 C CA . ASP A 1 88 ? -19.135 -2.347 -1.918 1.00 87.25 88 ASP A CA 1
ATOM 622 C C . ASP A 1 88 ? -18.867 -2.289 -0.404 1.00 87.25 88 ASP A C 1
ATOM 624 O O . ASP A 1 88 ? -17.836 -1.776 0.035 1.00 87.25 88 ASP A O 1
ATOM 628 N N . ILE A 1 89 ? -19.811 -2.771 0.407 1.00 89.81 89 ILE A N 1
ATOM 629 C CA . ILE A 1 89 ? -19.699 -2.781 1.873 1.00 89.81 89 ILE A CA 1
ATOM 630 C C . ILE A 1 89 ? -18.851 -3.940 2.399 1.00 89.81 89 ILE A C 1
ATOM 632 O O . ILE A 1 89 ? -18.335 -3.842 3.515 1.00 89.81 89 ILE A O 1
ATOM 636 N N . ASP A 1 90 ? -18.621 -4.963 1.578 1.00 90.81 90 ASP A N 1
ATOM 637 C CA . ASP A 1 90 ? -17.835 -6.149 1.912 1.00 90.81 90 ASP A CA 1
ATOM 638 C C . ASP A 1 90 ? -16.410 -6.075 1.345 1.00 90.81 90 ASP A C 1
ATOM 640 O O . ASP A 1 90 ? -15.665 -7.058 1.380 1.00 90.81 90 ASP A O 1
ATOM 644 N N . ASN A 1 91 ? -15.989 -4.886 0.895 1.00 94.19 91 ASN A N 1
ATOM 645 C CA . ASN A 1 91 ? -14.669 -4.687 0.318 1.00 94.19 91 ASN A CA 1
ATOM 646 C C . ASN A 1 91 ? -13.563 -5.192 1.279 1.00 94.19 91 ASN A C 1
ATOM 648 O O . ASN A 1 91 ? -13.567 -4.856 2.478 1.00 94.19 91 ASN A O 1
ATOM 652 N N . PRO A 1 92 ? -12.598 -5.990 0.783 1.00 94.12 92 PRO A N 1
ATOM 653 C CA . PRO A 1 92 ? -11.501 -6.522 1.592 1.00 94.12 92 PRO A CA 1
ATOM 654 C C . PRO A 1 92 ? -10.577 -5.422 2.131 1.00 94.12 92 PRO A C 1
ATOM 656 O O . PRO A 1 92 ? -9.945 -5.600 3.175 1.00 94.12 92 PRO A O 1
ATOM 659 N N . ILE A 1 93 ? -10.530 -4.269 1.461 1.00 96.62 93 ILE A N 1
ATOM 660 C CA . ILE A 1 93 ? -9.865 -3.068 1.950 1.00 96.62 93 ILE A CA 1
ATOM 661 C C . ILE A 1 93 ? -10.877 -2.283 2.787 1.00 96.62 93 ILE A C 1
ATOM 663 O O . ILE A 1 93 ? -11.842 -1.713 2.275 1.00 96.62 93 ILE A O 1
ATOM 667 N N . ARG A 1 94 ? -10.670 -2.257 4.107 1.00 95.50 94 ARG A N 1
ATOM 668 C CA . ARG A 1 94 ? -11.655 -1.766 5.086 1.00 95.50 94 ARG A CA 1
ATOM 669 C C . ARG A 1 94 ? -12.052 -0.318 4.839 1.00 95.50 94 ARG A C 1
ATOM 671 O O . ARG A 1 94 ? -13.222 0.031 4.974 1.00 95.50 94 ARG A O 1
ATOM 678 N N . THR A 1 95 ? -11.098 0.514 4.439 1.00 95.44 95 THR A N 1
ATOM 679 C CA . THR A 1 95 ? -11.322 1.938 4.167 1.00 95.44 95 THR A CA 1
ATOM 680 C C . THR A 1 95 ? -12.047 2.195 2.844 1.00 95.44 95 THR A C 1
ATOM 682 O O . THR A 1 95 ? -12.606 3.274 2.664 1.00 95.44 95 THR A O 1
ATOM 685 N N . TYR A 1 96 ? -12.121 1.210 1.944 1.00 96.06 96 TYR A N 1
ATOM 686 C CA . TYR A 1 96 ? -12.883 1.303 0.695 1.00 96.06 96 TYR A CA 1
ATOM 687 C C . TYR A 1 96 ? -14.353 0.911 0.85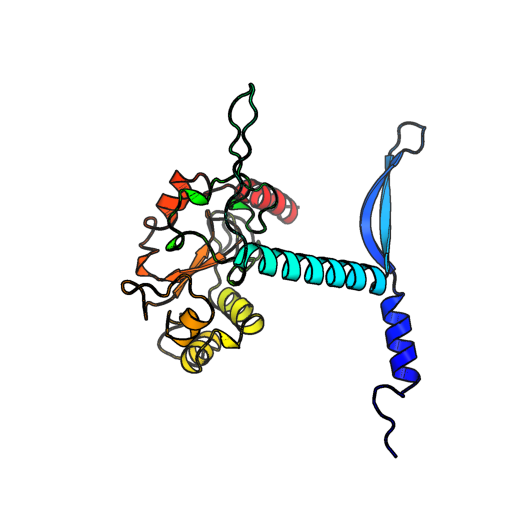5 1.00 96.06 96 TYR A C 1
ATOM 689 O O . TYR A 1 96 ? -15.158 1.172 -0.037 1.00 96.06 96 TYR A O 1
ATOM 697 N N . ARG A 1 97 ? -14.740 0.338 2.002 1.00 94.06 97 ARG A N 1
ATOM 698 C CA . ARG A 1 97 ? -16.120 -0.095 2.242 1.00 94.06 97 ARG A CA 1
ATOM 699 C C . ARG A 1 97 ? -17.100 1.069 2.116 1.00 94.06 97 ARG A C 1
ATOM 701 O O . ARG A 1 97 ? -16.959 2.102 2.788 1.00 94.06 97 ARG A O 1
ATOM 708 N N . GLY A 1 98 ? -18.086 0.909 1.237 1.00 91.12 98 GLY A N 1
ATOM 709 C CA . GLY A 1 98 ? -19.074 1.946 0.935 1.00 91.12 98 GLY A CA 1
ATOM 710 C C . GLY A 1 98 ? -18.499 3.193 0.245 1.00 91.12 98 GLY A C 1
ATOM 711 O O . GLY A 1 98 ? -19.100 4.259 0.355 1.00 91.12 98 GLY A O 1
ATOM 712 N N . VAL A 1 99 ? -17.326 3.104 -0.397 1.00 91.56 99 VAL A N 1
ATOM 713 C CA . VAL A 1 99 ? -16.757 4.163 -1.253 1.00 91.56 99 VAL A CA 1
ATOM 714 C C . VAL A 1 99 ? -17.015 3.830 -2.722 1.00 91.56 99 VAL A C 1
ATOM 716 O O . VAL A 1 99 ? -16.855 2.687 -3.145 1.00 91.56 99 VAL A O 1
ATOM 719 N N . GLU A 1 100 ? -17.378 4.835 -3.515 1.00 91.31 100 GLU A N 1
ATOM 720 C CA . GLU A 1 100 ? -17.494 4.723 -4.972 1.00 91.31 100 GLU A CA 1
ATOM 721 C C . GLU A 1 100 ? -16.119 4.860 -5.640 1.00 91.31 100 GLU A C 1
ATOM 723 O O . GLU A 1 100 ? -15.720 5.937 -6.087 1.00 91.31 100 GLU A O 1
ATOM 728 N N . LEU A 1 101 ? -15.371 3.756 -5.687 1.00 90.69 101 LEU A N 1
ATOM 729 C CA . LEU A 1 101 ? -14.004 3.734 -6.221 1.00 90.69 101 LEU A CA 1
ATOM 730 C C . LEU A 1 101 ? -13.930 4.027 -7.727 1.00 90.69 101 LEU A C 1
ATOM 732 O O . LEU A 1 101 ? -12.885 4.452 -8.208 1.00 90.69 101 LEU A O 1
ATOM 736 N N . GLN A 1 102 ? -15.023 3.835 -8.471 1.00 89.62 102 GLN A N 1
ATOM 737 C CA . GLN A 1 102 ? -15.069 4.028 -9.925 1.00 89.62 102 GLN A CA 1
ATOM 738 C C . GLN A 1 102 ? -14.778 5.468 -10.378 1.00 89.62 102 GLN A C 1
ATOM 740 O O . GLN A 1 102 ? -14.444 5.685 -11.540 1.00 89.62 102 GLN A O 1
ATOM 745 N N . ASN A 1 103 ? -14.896 6.442 -9.471 1.00 88.69 103 ASN A N 1
ATOM 746 C CA . ASN A 1 103 ? -14.632 7.855 -9.750 1.00 88.69 103 ASN A CA 1
ATOM 747 C C . ASN A 1 103 ? -13.177 8.260 -9.456 1.00 88.69 103 ASN A C 1
ATOM 749 O O . ASN A 1 103 ? -12.820 9.427 -9.605 1.00 88.69 103 ASN A O 1
ATOM 753 N N . ILE A 1 104 ? -12.346 7.317 -9.012 1.00 89.81 104 ILE A N 1
ATOM 754 C CA . ILE A 1 104 ? -10.955 7.549 -8.634 1.00 89.81 104 ILE A CA 1
ATOM 755 C C . ILE A 1 104 ? -10.063 6.915 -9.697 1.00 89.81 104 ILE A C 1
ATOM 757 O O . ILE A 1 104 ? -10.299 5.783 -10.117 1.00 89.81 104 ILE A O 1
ATOM 761 N N . ASP A 1 105 ? -9.026 7.636 -10.132 1.00 92.19 105 ASP A N 1
ATOM 762 C CA . ASP A 1 105 ? -8.057 7.082 -11.079 1.00 92.19 105 ASP A CA 1
ATOM 763 C C . ASP A 1 105 ? -7.447 5.788 -10.495 1.00 92.19 105 ASP A C 1
ATOM 765 O O . ASP A 1 105 ? -6.926 5.816 -9.371 1.00 92.19 105 ASP A O 1
ATOM 769 N N . PRO A 1 106 ? -7.485 4.658 -11.229 1.00 92.44 106 PRO A N 1
ATOM 770 C CA . PRO A 1 106 ? -6.966 3.376 -10.764 1.00 92.44 106 PRO A CA 1
ATOM 771 C C . PRO A 1 106 ? -5.521 3.403 -10.251 1.00 92.44 106 PRO A C 1
ATOM 773 O O . PRO A 1 106 ? -5.158 2.540 -9.455 1.00 92.44 106 PRO A O 1
ATOM 776 N N . VAL A 1 107 ? -4.682 4.376 -10.635 1.00 93.31 107 VAL A N 1
ATOM 777 C CA . VAL A 1 107 ? -3.321 4.497 -10.067 1.00 93.31 107 VAL A CA 1
ATOM 778 C C . VAL A 1 107 ? -3.311 4.839 -8.566 1.00 93.31 107 VAL A C 1
ATOM 780 O O . VAL A 1 107 ? -2.292 4.637 -7.901 1.00 93.31 107 VAL A O 1
ATOM 783 N N . TYR A 1 108 ? -4.427 5.329 -8.018 1.00 95.06 108 TYR A N 1
ATOM 784 C CA . TYR A 1 108 ? -4.592 5.662 -6.598 1.00 95.06 108 TYR A CA 1
ATOM 785 C C . TYR A 1 108 ? -5.380 4.616 -5.797 1.00 95.06 108 TYR A C 1
ATOM 787 O O . TYR A 1 108 ? -5.516 4.764 -4.585 1.00 95.06 108 TYR A O 1
ATOM 795 N N . ILE A 1 109 ? -5.886 3.561 -6.441 1.00 95.06 109 ILE A N 1
ATOM 796 C CA . ILE A 1 109 ? -6.680 2.510 -5.791 1.00 95.06 109 ILE A CA 1
ATOM 797 C C . ILE A 1 109 ? -5.851 1.246 -5.642 1.00 95.06 109 ILE A C 1
ATOM 799 O O . ILE A 1 109 ? -5.452 0.666 -6.639 1.00 95.06 109 ILE A O 1
ATOM 803 N N . ALA A 1 110 ? -5.599 0.783 -4.423 1.00 96.75 110 ALA A N 1
ATOM 804 C CA . ALA A 1 110 ? -4.729 -0.364 -4.190 1.00 96.75 110 ALA A CA 1
ATOM 805 C C . ALA A 1 110 ? -5.186 -1.632 -4.936 1.00 96.75 110 ALA A C 1
ATOM 807 O O . ALA A 1 110 ? -6.340 -2.050 -4.829 1.00 96.75 110 ALA A O 1
ATOM 808 N N . ASP A 1 111 ? -4.254 -2.298 -5.626 1.00 95.94 111 ASP A N 1
ATOM 809 C CA . ASP A 1 111 ? -4.448 -3.690 -6.037 1.00 95.94 111 ASP A CA 1
ATOM 810 C C . ASP A 1 111 ? -4.508 -4.553 -4.772 1.00 95.94 111 ASP A C 1
ATOM 812 O O . ASP A 1 111 ? -3.532 -4.631 -4.021 1.00 95.94 111 ASP A O 1
ATOM 816 N N . GLN A 1 112 ? -5.643 -5.213 -4.535 1.00 95.94 112 GLN A N 1
ATOM 817 C CA . GLN A 1 112 ? -5.880 -6.032 -3.343 1.00 95.94 112 GLN A CA 1
ATOM 818 C C . GLN A 1 112 ? -4.761 -7.055 -3.090 1.00 95.94 112 GLN A C 1
ATOM 820 O O . GLN A 1 112 ? -4.424 -7.326 -1.937 1.00 95.94 112 GLN A O 1
ATOM 825 N N . ARG A 1 113 ? -4.142 -7.602 -4.145 1.00 97.19 113 ARG A N 1
ATOM 826 C CA . ARG A 1 113 ? -3.038 -8.569 -4.018 1.00 97.19 113 ARG A CA 1
ATOM 827 C C . ARG A 1 113 ? -1.819 -7.952 -3.328 1.00 97.19 113 ARG A C 1
ATOM 829 O O . ARG A 1 113 ? -1.047 -8.647 -2.678 1.00 97.19 113 ARG A O 1
ATOM 836 N N . THR A 1 114 ? -1.658 -6.639 -3.427 1.00 97.44 114 THR A N 1
ATOM 837 C CA . THR A 1 114 ? -0.526 -5.901 -2.861 1.00 97.44 114 THR A CA 1
ATOM 838 C C . THR A 1 114 ? -0.767 -5.382 -1.439 1.00 97.44 114 THR A C 1
ATOM 840 O O . THR A 1 114 ? 0.137 -4.808 -0.833 1.00 97.44 114 THR A O 1
ATOM 843 N N . VAL A 1 115 ? -1.962 -5.593 -0.884 1.00 98.31 115 VAL A N 1
ATOM 844 C CA . VAL A 1 115 ? -2.321 -5.091 0.446 1.00 98.31 115 VAL A CA 1
ATOM 845 C C . VAL A 1 115 ? -1.691 -5.958 1.535 1.00 98.31 115 VAL A C 1
ATOM 847 O O . VAL A 1 115 ? -1.709 -7.187 1.454 1.00 98.31 115 VAL A O 1
ATOM 850 N N . VAL A 1 116 ? -1.125 -5.311 2.551 1.00 98.44 116 VAL A N 1
ATOM 851 C CA . VAL A 1 116 ? -0.564 -5.922 3.763 1.00 98.44 116 VAL A CA 1
ATOM 852 C C . VAL A 1 116 ? -1.277 -5.338 4.980 1.00 98.44 116 VAL A C 1
ATOM 854 O O . VAL A 1 116 ? -1.465 -4.124 5.070 1.00 98.44 116 VAL A O 1
ATOM 857 N N . GLU A 1 117 ? -1.651 -6.196 5.927 1.00 97.69 117 GLU A N 1
ATOM 858 C CA . GLU A 1 117 ? -2.117 -5.772 7.249 1.00 97.69 117 GLU A CA 1
AT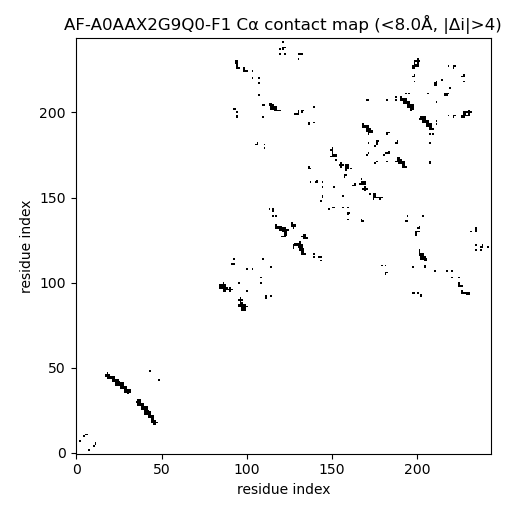OM 859 C C . GLU A 1 117 ? -0.919 -5.371 8.108 1.00 97.69 117 GLU A C 1
ATOM 861 O O . GLU A 1 117 ? -0.077 -6.197 8.452 1.00 97.69 117 GLU A O 1
ATOM 866 N N . MET A 1 118 ? -0.837 -4.098 8.471 1.00 97.75 118 MET A N 1
ATOM 867 C CA . MET A 1 118 ? 0.179 -3.580 9.375 1.00 97.75 118 MET A CA 1
ATOM 868 C C . MET A 1 118 ? -0.306 -3.761 10.818 1.00 97.75 118 MET A C 1
ATOM 870 O O . MET A 1 118 ? -1.363 -3.233 11.161 1.00 97.75 118 MET A O 1
ATOM 874 N N . PRO A 1 119 ? 0.434 -4.466 11.693 1.00 96.44 119 PRO A N 1
ATOM 875 C CA . PRO A 1 119 ? -0.012 -4.732 13.057 1.00 96.44 119 PRO A CA 1
ATOM 876 C C . PRO A 1 119 ? -0.316 -3.460 13.854 1.00 96.44 119 PRO A C 1
ATOM 878 O O . PRO A 1 119 ? 0.416 -2.469 13.768 1.00 96.44 119 PRO A O 1
ATOM 881 N N . PHE A 1 120 ? -1.368 -3.498 14.671 1.00 96.44 120 PHE A N 1
ATOM 882 C CA . PHE A 1 120 ? -1.629 -2.448 15.653 1.00 96.44 120 PHE A CA 1
ATOM 883 C C . PHE A 1 120 ? -0.631 -2.559 16.805 1.00 96.44 120 PHE A C 1
ATOM 885 O O . PHE A 1 120 ? -0.448 -3.641 17.360 1.00 96.44 120 PHE A O 1
ATOM 892 N N . VAL A 1 121 ? 0.004 -1.446 17.162 1.00 96.06 121 VAL A N 1
ATOM 893 C CA . VAL A 1 121 ? 0.980 -1.375 18.263 1.00 96.06 121 VAL A CA 1
ATOM 894 C C . VAL A 1 121 ? 0.455 -0.480 19.382 1.00 96.06 121 VAL A C 1
ATOM 896 O O . VAL A 1 121 ? 0.592 -0.816 20.552 1.00 96.06 121 VAL A O 1
ATOM 899 N N . GLY A 1 122 ? -0.184 0.635 19.026 1.00 94.94 122 GLY A N 1
ATOM 900 C CA . GLY A 1 122 ? -0.725 1.602 19.976 1.00 94.94 122 GLY A CA 1
ATOM 901 C C . GLY A 1 122 ? -0.573 3.035 19.479 1.00 94.94 122 GLY A C 1
ATOM 902 O O . GLY A 1 122 ? 0.409 3.398 18.833 1.00 94.94 122 GLY A O 1
ATOM 903 N N . LYS A 1 123 ? -1.568 3.876 19.757 1.00 93.69 123 LYS A N 1
ATOM 904 C CA . LYS A 1 123 ? -1.570 5.293 19.384 1.00 93.69 123 LYS A CA 1
ATOM 905 C C . LYS A 1 123 ? -0.503 6.040 20.174 1.00 93.69 123 LYS A C 1
ATOM 907 O O . LYS A 1 123 ? -0.521 6.036 21.401 1.00 93.69 123 LYS A O 1
ATOM 912 N N . GLY A 1 124 ? 0.374 6.736 19.454 1.00 93.06 124 GLY A N 1
ATOM 913 C CA . GLY A 1 124 ? 1.486 7.491 20.037 1.00 93.06 124 GLY A CA 1
ATOM 914 C C . GLY A 1 124 ? 2.749 6.661 20.276 1.00 93.06 124 GLY A C 1
ATOM 915 O O . GLY A 1 124 ? 3.762 7.224 20.688 1.00 93.06 124 GLY A O 1
ATOM 916 N N . GLU A 1 125 ? 2.724 5.359 19.977 1.00 94.62 125 GLU A N 1
ATOM 917 C CA . GLU A 1 125 ? 3.902 4.504 20.093 1.00 94.62 125 GLU A CA 1
ATOM 918 C C . GLU A 1 125 ? 4.950 4.817 19.020 1.00 94.62 125 GLU A C 1
ATOM 920 O O . GLU A 1 125 ? 4.648 5.291 17.916 1.00 94.62 125 GLU A O 1
ATOM 925 N N . LYS A 1 126 ? 6.218 4.524 19.328 1.00 93.81 126 LYS A N 1
ATOM 926 C CA . LYS A 1 126 ? 7.317 4.715 18.371 1.00 93.81 126 LYS A CA 1
ATOM 927 C C . LYS A 1 126 ? 7.099 3.867 17.118 1.00 93.81 126 LYS A C 1
ATOM 929 O O . LYS A 1 126 ? 6.649 2.730 17.192 1.00 93.81 126 LYS A O 1
ATOM 934 N N . TYR A 1 127 ? 7.485 4.420 15.968 1.00 92.75 127 TYR A N 1
ATOM 935 C CA . TYR A 1 127 ? 7.375 3.759 14.661 1.00 92.75 127 TYR A CA 1
ATOM 936 C C . TYR A 1 127 ? 5.941 3.349 14.289 1.00 92.75 127 TYR A C 1
ATOM 938 O O . TYR A 1 127 ? 5.740 2.363 13.583 1.00 92.75 127 TYR A O 1
ATOM 946 N N . THR A 1 128 ? 4.942 4.117 14.729 1.00 95.38 128 THR A N 1
ATOM 947 C CA . THR A 1 128 ? 3.541 3.954 14.322 1.00 95.38 128 THR A CA 1
ATOM 948 C C . THR A 1 128 ? 3.029 5.160 13.543 1.00 95.38 128 THR A C 1
ATOM 950 O O . THR A 1 128 ? 3.641 6.231 13.537 1.00 95.38 128 THR A O 1
ATOM 953 N N . ASN A 1 129 ? 1.928 4.982 12.812 1.00 93.75 129 ASN A N 1
ATOM 954 C CA . ASN A 1 129 ? 1.187 6.096 12.230 1.00 93.75 129 ASN A CA 1
ATOM 955 C C . ASN A 1 129 ? 0.282 6.756 13.287 1.00 93.75 129 ASN A C 1
ATOM 957 O O . ASN A 1 129 ? 0.208 6.307 14.427 1.00 93.75 129 ASN A O 1
ATOM 961 N N . ALA A 1 130 ? -0.413 7.834 12.916 1.00 92.62 130 ALA A N 1
ATOM 962 C CA . ALA A 1 130 ? -1.262 8.579 13.852 1.00 92.62 130 ALA A CA 1
ATOM 963 C C . ALA A 1 130 ? -2.392 7.730 14.471 1.00 92.62 130 ALA A C 1
ATOM 965 O O . ALA A 1 130 ? -2.884 8.046 15.553 1.00 92.62 130 ALA A O 1
ATOM 966 N N . GLU A 1 131 ? -2.794 6.650 13.802 1.00 94.44 131 GLU A N 1
ATOM 967 C CA . GLU A 1 131 ? -3.793 5.714 14.302 1.00 94.44 131 GLU A CA 1
ATOM 968 C C . GLU A 1 131 ? -3.194 4.544 15.092 1.00 94.44 131 GLU A C 1
ATOM 970 O O . GLU A 1 131 ? -3.960 3.771 15.646 1.00 94.44 131 GLU A O 1
ATOM 975 N N . GLY A 1 132 ? -1.870 4.442 15.236 1.00 95.50 132 GLY A N 1
ATOM 976 C CA . GLY A 1 132 ? -1.206 3.426 16.062 1.00 95.50 132 GLY A CA 1
ATOM 977 C C . GLY A 1 132 ? -0.816 2.140 15.329 1.00 95.50 132 GLY A C 1
ATOM 978 O O . GLY A 1 132 ? -0.429 1.161 15.970 1.00 95.50 132 GLY A O 1
ATOM 979 N N . TRP A 1 133 ? -0.891 2.129 13.997 1.00 97.31 133 TRP A N 1
ATOM 980 C CA . TRP A 1 133 ? -0.468 1.000 13.166 1.00 97.31 133 TRP A CA 1
ATOM 981 C C . TRP A 1 133 ? 1.033 1.059 12.876 1.00 97.31 133 TRP A C 1
ATOM 983 O O . TRP A 1 133 ? 1.574 2.138 12.617 1.00 97.31 133 TRP A O 1
ATOM 993 N N . ARG A 1 134 ? 1.708 -0.094 12.901 1.00 96.88 134 ARG A N 1
ATOM 994 C CA . ARG A 1 134 ? 3.154 -0.231 12.668 1.00 96.88 134 ARG A CA 1
ATOM 995 C C . ARG A 1 134 ? 3.564 0.375 11.321 1.00 96.88 134 ARG A C 1
ATOM 997 O O . ARG A 1 134 ? 3.000 0.033 10.288 1.00 96.88 134 ARG A O 1
ATOM 1004 N N . ARG A 1 135 ? 4.599 1.216 11.327 1.00 95.75 135 ARG A N 1
ATOM 1005 C CA . ARG A 1 135 ? 5.245 1.804 10.140 1.00 95.75 135 ARG A CA 1
ATOM 1006 C C . ARG A 1 135 ? 6.601 1.154 9.912 1.00 95.75 135 ARG A C 1
ATOM 1008 O O . ARG A 1 135 ? 7.645 1.759 10.152 1.00 95.75 135 ARG A O 1
ATOM 1015 N N . ASP A 1 136 ? 6.577 -0.099 9.484 1.00 95.25 136 ASP A N 1
ATOM 1016 C CA . ASP A 1 136 ? 7.786 -0.887 9.263 1.00 95.25 136 ASP A CA 1
ATOM 1017 C C . ASP A 1 136 ? 7.868 -1.336 7.806 1.00 95.25 136 ASP A C 1
ATOM 1019 O O . ASP A 1 136 ? 7.117 -2.195 7.346 1.00 95.25 136 ASP A O 1
ATOM 1023 N N . LEU A 1 137 ? 8.803 -0.719 7.085 1.00 94.31 137 LEU A N 1
ATOM 1024 C CA . LEU A 1 137 ? 9.046 -0.975 5.671 1.00 94.31 137 LEU A CA 1
ATOM 1025 C C . LEU A 1 137 ? 9.518 -2.416 5.421 1.00 94.31 137 LEU A C 1
ATOM 1027 O O . LEU A 1 137 ? 9.132 -3.011 4.419 1.00 94.31 137 LEU A O 1
ATOM 1031 N N . LYS A 1 138 ? 10.331 -2.979 6.323 1.00 95.06 138 LYS A N 1
ATOM 1032 C CA . LYS A 1 138 ? 10.879 -4.328 6.167 1.00 95.06 138 LYS A CA 1
ATOM 1033 C C . LYS A 1 138 ? 9.783 -5.368 6.343 1.00 95.06 138 LYS A C 1
ATOM 1035 O O . LYS A 1 138 ? 9.651 -6.242 5.498 1.00 95.06 138 LYS A O 1
ATOM 1040 N N . TYR A 1 139 ? 8.968 -5.226 7.390 1.00 96.75 139 TYR A N 1
ATOM 1041 C CA . TYR A 1 139 ? 7.797 -6.078 7.600 1.00 96.75 139 TYR A CA 1
ATOM 1042 C C . TYR A 1 139 ? 6.884 -6.069 6.368 1.00 96.75 139 TYR A C 1
ATOM 1044 O O . TYR A 1 139 ? 6.575 -7.122 5.820 1.00 96.75 139 TYR A O 1
ATOM 1052 N N . PHE A 1 140 ? 6.536 -4.876 5.881 1.00 98.38 140 PHE A N 1
ATOM 1053 C CA . PHE A 1 140 ? 5.679 -4.714 4.711 1.00 98.38 140 PHE A CA 1
ATOM 1054 C C . PHE A 1 140 ? 6.214 -5.443 3.467 1.00 98.38 140 PHE A C 1
ATOM 1056 O O . PHE A 1 140 ? 5.480 -6.183 2.810 1.00 98.38 140 PHE A O 1
ATOM 1063 N N . TRP A 1 141 ? 7.493 -5.249 3.133 1.00 98.31 141 TRP A N 1
ATOM 1064 C CA . TRP A 1 141 ? 8.061 -5.867 1.938 1.00 98.31 141 TRP A CA 1
ATOM 1065 C C . TRP A 1 141 ? 8.286 -7.367 2.075 1.00 98.31 141 TRP A C 1
ATOM 1067 O O . TRP A 1 141 ? 8.102 -8.076 1.090 1.00 98.31 141 TRP A O 1
ATOM 1077 N N . SER A 1 142 ? 8.655 -7.850 3.263 1.00 97.56 142 SER A N 1
ATOM 1078 C CA . SER A 1 142 ? 8.773 -9.286 3.528 1.00 97.56 142 SER A CA 1
ATOM 1079 C C . SER A 1 142 ? 7.427 -9.991 3.346 1.00 97.56 142 SER A C 1
ATOM 1081 O O . SER A 1 142 ? 7.363 -10.969 2.612 1.00 97.56 142 SER A O 1
ATOM 1083 N N . GLU A 1 143 ? 6.335 -9.432 3.880 1.00 98.38 143 GLU A N 1
ATOM 1084 C CA . GLU A 1 143 ? 4.982 -9.980 3.689 1.00 98.38 143 GLU A CA 1
ATOM 1085 C C . GLU A 1 143 ? 4.568 -10.042 2.211 1.00 98.38 143 GLU A C 1
ATOM 1087 O O . GLU A 1 143 ? 3.894 -10.981 1.783 1.00 98.38 143 GLU A O 1
ATOM 1092 N N . LEU A 1 144 ? 4.945 -9.043 1.405 1.00 97.62 144 LEU A N 1
ATOM 1093 C CA . LEU A 1 144 ? 4.674 -9.076 -0.034 1.00 97.62 144 LEU A CA 1
ATOM 1094 C C . LEU A 1 144 ? 5.554 -10.072 -0.782 1.00 97.62 144 LEU A C 1
ATOM 1096 O O . LEU A 1 144 ? 5.055 -10.764 -1.669 1.00 97.62 144 LEU A O 1
ATOM 1100 N N . LEU A 1 145 ? 6.843 -10.132 -0.447 1.00 98.12 145 LEU A N 1
ATOM 1101 C CA . LEU A 1 145 ? 7.791 -11.050 -1.068 1.00 98.12 145 LEU A CA 1
ATOM 1102 C C . LEU A 1 145 ? 7.398 -12.508 -0.814 1.00 98.12 145 LEU A C 1
ATOM 1104 O O . LEU A 1 145 ? 7.428 -13.307 -1.746 1.00 98.12 145 LEU A O 1
ATOM 1108 N N . ASP A 1 146 ? 6.970 -12.828 0.406 1.00 98.25 146 ASP A N 1
ATOM 1109 C CA . ASP A 1 146 ? 6.565 -14.182 0.785 1.00 98.25 146 ASP A CA 1
ATOM 1110 C C . ASP A 1 146 ? 5.301 -14.635 0.039 1.00 98.25 146 ASP A C 1
ATOM 1112 O O . ASP A 1 146 ? 5.188 -15.796 -0.358 1.00 98.25 146 ASP A O 1
ATOM 1116 N N . ARG A 1 147 ? 4.352 -13.719 -0.203 1.00 97.88 147 ARG A N 1
ATOM 1117 C CA . ARG A 1 147 ? 3.098 -14.023 -0.918 1.00 97.88 147 ARG A CA 1
ATOM 1118 C C . ARG A 1 147 ? 3.237 -14.014 -2.437 1.00 97.88 147 ARG A C 1
ATOM 1120 O O . ARG A 1 147 ? 2.498 -14.729 -3.114 1.00 97.88 147 ARG A O 1
ATOM 1127 N N . HIS A 1 148 ? 4.121 -13.174 -2.971 1.00 97.94 148 HIS A N 1
ATOM 1128 C CA . HIS A 1 148 ? 4.264 -12.925 -4.407 1.00 97.94 148 HIS A CA 1
ATOM 1129 C C . HIS A 1 148 ? 5.739 -12.875 -4.828 1.00 97.94 148 HIS A C 1
ATOM 1131 O O . HIS A 1 148 ? 6.199 -11.851 -5.345 1.00 97.94 148 HIS A O 1
ATOM 1137 N N . PRO A 1 149 ? 6.506 -13.963 -4.639 1.00 97.88 149 PRO A N 1
ATOM 1138 C CA . PRO A 1 149 ? 7.933 -13.967 -4.942 1.00 97.88 149 PRO A CA 1
ATOM 1139 C C . PRO A 1 149 ? 8.232 -13.710 -6.426 1.00 97.88 149 PRO A C 1
ATOM 1141 O O . PRO A 1 149 ? 9.291 -13.168 -6.754 1.00 97.88 149 PRO A O 1
ATOM 1144 N N . GLU A 1 150 ? 7.305 -14.043 -7.333 1.00 97.62 150 GLU A N 1
ATOM 1145 C CA . GLU A 1 150 ? 7.452 -13.809 -8.773 1.00 97.62 150 GLU A CA 1
ATOM 1146 C C . GLU A 1 150 ? 7.377 -12.325 -9.155 1.00 97.62 150 GLU A C 1
ATOM 1148 O O . GLU A 1 150 ? 7.916 -11.934 -10.190 1.00 97.62 150 GLU A O 1
ATOM 1153 N N . ALA A 1 151 ? 6.763 -11.487 -8.315 1.00 97.88 151 ALA A N 1
ATOM 1154 C CA . ALA A 1 151 ? 6.629 -10.056 -8.569 1.00 97.88 151 ALA A CA 1
ATOM 1155 C C . ALA A 1 151 ? 7.940 -9.280 -8.365 1.00 97.88 151 ALA A C 1
ATOM 1157 O O . ALA A 1 151 ? 8.027 -8.098 -8.697 1.00 97.88 151 ALA A O 1
ATOM 1158 N N . PHE A 1 152 ? 8.975 -9.916 -7.811 1.00 98.44 152 PHE A N 1
ATOM 1159 C CA . PHE A 1 152 ? 10.215 -9.240 -7.458 1.00 98.44 152 PHE A CA 1
ATOM 1160 C C . PHE A 1 152 ? 11.388 -9.745 -8.298 1.00 98.44 152 PHE A C 1
ATOM 1162 O O . PHE A 1 152 ? 11.785 -10.917 -8.265 1.00 98.44 152 PHE A O 1
ATOM 1169 N N . SER A 1 153 ? 12.016 -8.826 -9.033 1.00 98.56 153 SER A N 1
ATOM 1170 C CA . SER A 1 153 ? 13.291 -9.088 -9.702 1.00 98.56 153 SER A CA 1
ATOM 1171 C C . SER A 1 153 ? 14.377 -9.493 -8.691 1.00 98.56 153 SER A C 1
ATOM 1173 O O . SER A 1 153 ? 14.252 -9.200 -7.497 1.00 98.56 153 SER A O 1
ATOM 1175 N N . PRO A 1 154 ? 15.475 -10.139 -9.126 1.00 98.25 154 PRO A N 1
ATOM 1176 C CA . PRO A 1 154 ? 16.596 -10.449 -8.236 1.00 98.25 154 PRO A CA 1
ATOM 1177 C C . PRO A 1 154 ? 17.142 -9.222 -7.489 1.00 98.25 154 PRO A C 1
ATOM 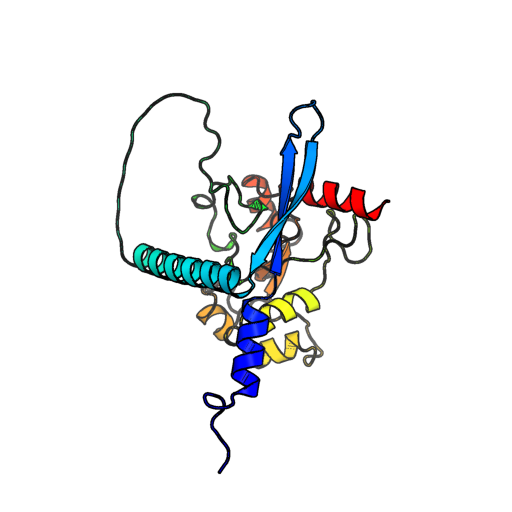1179 O O . PRO A 1 154 ? 17.530 -9.335 -6.329 1.00 98.25 154 PRO A O 1
ATOM 1182 N N . ASN A 1 155 ? 17.126 -8.046 -8.129 1.00 97.88 155 ASN A N 1
ATOM 1183 C CA . ASN A 1 155 ? 17.550 -6.795 -7.504 1.00 97.88 155 ASN A CA 1
ATOM 1184 C C . ASN A 1 155 ? 16.567 -6.334 -6.417 1.00 97.88 155 ASN A C 1
ATOM 1186 O O . ASN A 1 155 ? 16.989 -6.032 -5.304 1.00 97.88 155 ASN A O 1
ATOM 1190 N N . ASN A 1 156 ? 15.261 -6.336 -6.704 1.00 98.38 156 ASN A N 1
ATOM 1191 C CA . ASN A 1 156 ? 14.254 -5.997 -5.697 1.00 98.38 156 ASN A CA 1
ATOM 1192 C C . ASN A 1 156 ? 14.279 -6.976 -4.514 1.00 98.38 156 ASN A C 1
ATOM 1194 O O . ASN A 1 156 ? 14.204 -6.538 -3.373 1.00 98.38 156 ASN A O 1
ATOM 1198 N N . ARG A 1 157 ? 14.472 -8.278 -4.759 1.00 98.19 157 ARG A N 1
ATOM 1199 C CA . ARG A 1 157 ? 14.665 -9.275 -3.691 1.00 98.19 157 ARG A CA 1
ATOM 1200 C C . ARG A 1 157 ? 15.870 -8.957 -2.817 1.00 98.19 157 ARG A C 1
ATOM 1202 O O . ARG A 1 157 ? 15.744 -8.927 -1.600 1.00 98.19 157 ARG A O 1
ATOM 1209 N N . ALA A 1 158 ? 17.014 -8.644 -3.428 1.00 97.81 158 ALA A N 1
ATOM 1210 C CA . ALA A 1 158 ? 18.210 -8.260 -2.684 1.00 97.81 158 ALA A CA 1
ATOM 1211 C C . ALA A 1 158 ? 17.989 -7.008 -1.816 1.00 97.81 158 ALA A C 1
ATOM 1213 O O . ALA A 1 158 ? 18.503 -6.952 -0.704 1.00 97.81 158 ALA A O 1
ATOM 1214 N N . ILE A 1 159 ? 17.209 -6.032 -2.290 1.00 97.94 159 ILE A N 1
ATOM 1215 C CA . ILE A 1 159 ? 16.819 -4.855 -1.500 1.00 97.94 159 ILE A CA 1
ATOM 1216 C C . ILE A 1 159 ? 15.968 -5.264 -0.290 1.00 97.94 159 ILE A C 1
ATOM 1218 O O . ILE A 1 159 ? 16.310 -4.925 0.838 1.00 97.94 159 ILE A O 1
ATOM 1222 N N . ILE A 1 160 ? 14.901 -6.037 -0.509 1.00 97.44 160 ILE A N 1
ATOM 1223 C CA . ILE A 1 160 ? 13.962 -6.455 0.549 1.00 97.44 160 ILE A CA 1
ATOM 1224 C C . ILE A 1 160 ? 14.659 -7.311 1.618 1.00 97.44 160 ILE A C 1
ATOM 1226 O O . ILE A 1 160 ? 14.412 -7.162 2.813 1.00 97.44 160 ILE A O 1
ATOM 1230 N N . GLU A 1 161 ? 15.580 -8.175 1.199 1.00 95.88 161 GLU A N 1
ATOM 1231 C CA . GLU A 1 161 ? 16.373 -9.036 2.082 1.00 95.88 161 GLU A CA 1
ATOM 1232 C C . GLU A 1 161 ? 17.495 -8.278 2.822 1.00 95.88 161 GLU A C 1
ATOM 1234 O O . GLU A 1 161 ? 18.226 -8.879 3.609 1.00 95.88 161 GLU A O 1
ATOM 1239 N N . GLY A 1 162 ? 17.653 -6.968 2.590 1.00 95.19 162 GLY A N 1
ATOM 1240 C CA . GLY A 1 162 ? 18.689 -6.143 3.219 1.00 95.19 162 GLY A CA 1
ATOM 1241 C C . GLY A 1 162 ? 20.101 -6.402 2.686 1.00 95.19 162 GLY A C 1
ATOM 1242 O O . GLY A 1 162 ? 21.086 -6.086 3.348 1.00 95.19 162 GLY A O 1
ATOM 1243 N N . ARG A 1 163 ? 20.221 -6.996 1.492 1.00 95.69 163 ARG A N 1
ATOM 1244 C CA . ARG A 1 163 ? 21.501 -7.238 0.803 1.00 95.69 163 ARG A CA 1
ATOM 1245 C C . ARG A 1 163 ? 21.958 -6.044 -0.041 1.00 95.69 163 ARG A C 1
ATOM 1247 O O . ARG A 1 163 ? 23.062 -6.077 -0.580 1.00 95.69 163 ARG A O 1
ATOM 1254 N N . ASN A 1 164 ? 21.133 -5.004 -0.174 1.00 93.56 164 ASN A N 1
ATOM 1255 C CA . ASN A 1 164 ? 21.496 -3.751 -0.832 1.00 93.56 164 ASN A CA 1
ATOM 1256 C C . ASN A 1 164 ? 21.846 -2.680 0.224 1.00 93.56 164 ASN A C 1
ATOM 1258 O O . ASN A 1 164 ? 20.984 -2.343 1.028 1.00 93.56 164 ASN A O 1
ATOM 1262 N N . PRO A 1 165 ? 23.066 -2.112 0.228 1.00 92.06 165 PRO A N 1
ATOM 1263 C CA . PRO A 1 165 ? 23.476 -1.141 1.245 1.00 92.06 165 PRO A CA 1
ATOM 1264 C C . PRO A 1 165 ? 22.993 0.297 0.978 1.00 92.06 165 PRO A C 1
ATOM 1266 O O . PRO A 1 165 ? 23.236 1.179 1.798 1.00 92.06 165 PRO A O 1
ATOM 1269 N N . PHE A 1 166 ? 22.363 0.570 -0.170 1.00 92.12 166 PHE A N 1
ATOM 1270 C CA . PHE A 1 166 ? 22.011 1.930 -0.600 1.00 92.12 166 PHE A CA 1
ATOM 1271 C C . PHE A 1 166 ? 20.527 2.259 -0.435 1.00 92.12 166 PHE A C 1
ATOM 1273 O O . PHE A 1 166 ? 20.152 3.433 -0.432 1.00 92.12 166 PHE A O 1
ATOM 1280 N N . THR A 1 167 ? 19.661 1.248 -0.362 1.00 93.50 167 THR A N 1
ATOM 1281 C CA . THR A 1 167 ? 18.219 1.456 -0.260 1.00 93.50 167 THR A CA 1
ATOM 1282 C C . THR A 1 167 ? 17.503 0.241 0.311 1.00 93.50 167 THR A C 1
ATOM 1284 O O . THR A 1 167 ? 17.870 -0.889 0.005 1.00 93.50 167 THR A O 1
ATOM 1287 N N . ASP A 1 168 ? 16.422 0.509 1.045 1.00 91.88 168 ASP A N 1
ATOM 1288 C CA . ASP A 1 168 ? 15.490 -0.491 1.586 1.00 91.88 168 ASP A CA 1
ATOM 1289 C C . ASP A 1 168 ? 14.166 -0.534 0.801 1.00 91.88 168 ASP A C 1
ATOM 1291 O O . ASP A 1 168 ? 13.178 -1.128 1.229 1.00 91.88 168 ASP A O 1
ATOM 1295 N N . SER A 1 169 ? 14.092 0.187 -0.320 1.00 94.31 169 SER A N 1
ATOM 1296 C CA . SER A 1 169 ? 12.868 0.334 -1.104 1.00 94.31 169 SER A CA 1
ATOM 1297 C C . SER A 1 169 ? 13.051 -0.256 -2.503 1.00 94.31 169 SER A C 1
ATOM 1299 O O . SER A 1 169 ? 13.857 0.270 -3.276 1.00 94.31 169 SER A O 1
ATOM 1301 N N . PRO A 1 170 ? 12.319 -1.323 -2.858 1.00 97.75 170 PRO A N 1
ATOM 1302 C CA . PRO A 1 170 ? 12.311 -1.849 -4.213 1.00 97.75 170 PRO A CA 1
ATOM 1303 C C . PRO A 1 170 ? 11.749 -0.814 -5.197 1.00 97.75 170 PRO A C 1
ATOM 1305 O O . PRO A 1 170 ? 11.130 0.185 -4.821 1.00 97.75 170 PRO A O 1
ATOM 1308 N N . VAL A 1 171 ? 11.978 -1.051 -6.483 1.00 98.38 171 VAL A N 1
ATOM 1309 C CA . VAL A 1 171 ? 11.550 -0.157 -7.564 1.00 98.38 171 VAL A CA 1
ATOM 1310 C C . VAL A 1 171 ? 10.437 -0.785 -8.395 1.00 98.38 171 VAL A C 1
ATOM 1312 O O . VAL A 1 171 ? 10.353 -2.006 -8.530 1.00 98.38 171 VAL A O 1
ATOM 1315 N N . ASN A 1 172 ? 9.616 0.067 -9.004 1.00 98.19 172 ASN A N 1
ATOM 1316 C CA . ASN A 1 172 ? 8.578 -0.274 -9.968 1.00 98.19 172 ASN A CA 1
ATOM 1317 C C . ASN A 1 172 ? 9.202 -0.731 -11.301 1.00 98.19 172 ASN A C 1
ATOM 1319 O O . ASN A 1 172 ? 9.028 -0.077 -12.334 1.00 98.19 172 ASN A O 1
ATOM 1323 N N . ASP A 1 173 ? 10.032 -1.775 -11.282 1.00 98.44 173 ASP A N 1
ATOM 1324 C CA . ASP A 1 173 ? 10.727 -2.303 -12.455 1.00 98.44 173 ASP A CA 1
ATOM 1325 C C . ASP A 1 173 ? 9.794 -3.108 -13.372 1.00 98.44 173 ASP A C 1
ATOM 1327 O O . ASP A 1 173 ? 8.590 -3.207 -13.152 1.00 98.44 173 ASP A O 1
ATOM 1331 N N . LYS A 1 174 ? 10.340 -3.640 -14.469 1.00 98.19 174 LYS A N 1
ATOM 1332 C CA . LYS A 1 174 ? 9.546 -4.402 -15.436 1.00 98.19 174 LYS A CA 1
ATOM 1333 C C . LYS A 1 174 ? 8.926 -5.662 -14.816 1.00 98.19 174 LYS A C 1
ATOM 1335 O O . LYS A 1 174 ? 7.774 -5.937 -15.115 1.00 98.19 174 LYS A O 1
ATOM 1340 N N . VAL A 1 175 ? 9.650 -6.383 -13.955 1.00 98.50 175 VAL A N 1
ATOM 1341 C CA . VAL A 1 175 ? 9.160 -7.632 -13.343 1.00 98.50 175 VAL A CA 1
ATOM 1342 C C . VAL A 1 175 ? 7.970 -7.336 -12.434 1.00 98.50 175 VAL A C 1
ATOM 1344 O O . VAL A 1 175 ? 6.932 -7.982 -12.549 1.00 98.50 175 VAL A O 1
ATOM 1347 N N . PHE A 1 176 ? 8.088 -6.296 -11.604 1.00 98.38 176 PHE A N 1
ATOM 1348 C CA . PHE A 1 176 ? 7.000 -5.866 -10.732 1.00 98.38 176 PHE A CA 1
ATOM 1349 C C . PHE A 1 176 ? 5.756 -5.470 -11.532 1.00 98.38 176 PHE A C 1
ATOM 1351 O O . PHE A 1 176 ? 4.655 -5.908 -11.212 1.00 98.38 176 PHE A O 1
ATOM 1358 N N . ARG A 1 177 ? 5.929 -4.703 -12.615 1.00 97.38 177 ARG A N 1
ATOM 1359 C CA . ARG A 1 177 ? 4.822 -4.217 -13.459 1.00 97.38 177 ARG A CA 1
ATOM 1360 C C . ARG A 1 177 ? 4.175 -5.292 -14.321 1.00 97.38 177 ARG A C 1
ATOM 1362 O O . ARG A 1 177 ? 3.004 -5.173 -14.651 1.00 97.38 177 ARG A O 1
ATOM 1369 N N . GLU A 1 178 ? 4.912 -6.328 -14.701 1.00 97.38 178 GLU A N 1
ATOM 1370 C CA . GLU A 1 178 ? 4.329 -7.465 -15.422 1.00 97.38 178 GLU A CA 1
ATOM 1371 C C . GLU A 1 178 ? 3.411 -8.297 -14.523 1.00 97.38 178 GLU A C 1
ATOM 1373 O O . GLU A 1 178 ? 2.422 -8.845 -15.003 1.00 97.38 178 GLU A O 1
ATOM 1378 N N . TYR A 1 179 ? 3.700 -8.352 -13.220 1.00 97.75 179 TYR A N 1
ATOM 1379 C CA . TYR A 1 179 ? 2.872 -9.067 -12.251 1.00 97.75 179 TYR A CA 1
ATOM 1380 C C . TYR A 1 179 ? 1.730 -8.193 -11.684 1.00 97.75 179 TYR A C 1
ATOM 1382 O O . TYR A 1 179 ? 0.566 -8.613 -11.618 1.00 97.75 179 TYR A O 1
ATOM 1390 N N . PHE A 1 180 ? 2.053 -6.951 -11.312 1.00 96.31 180 PHE A N 1
ATOM 1391 C CA . PHE A 1 180 ? 1.133 -5.915 -10.839 1.00 96.31 180 PHE A CA 1
ATOM 1392 C C . PHE A 1 180 ? 1.069 -4.767 -11.856 1.00 96.31 180 PHE A C 1
ATOM 1394 O O . PHE A 1 180 ? 1.772 -3.760 -11.753 1.00 96.31 180 PHE A O 1
ATOM 1401 N N . SER A 1 181 ? 0.193 -4.907 -12.852 1.00 94.56 181 SER A N 1
ATOM 1402 C CA . SER A 1 181 ? 0.105 -3.983 -13.992 1.00 94.56 181 SER A CA 1
ATOM 1403 C C . SER A 1 181 ? -0.414 -2.586 -13.657 1.00 94.56 181 SER A C 1
ATOM 1405 O O . SER A 1 181 ? -0.313 -1.698 -14.502 1.00 94.56 181 SER A O 1
ATOM 1407 N N . GLN A 1 182 ? -0.924 -2.363 -12.439 1.00 94.06 182 GLN A N 1
ATOM 1408 C CA . GLN A 1 182 ? -1.444 -1.071 -11.976 1.00 94.06 182 GLN A CA 1
ATOM 1409 C C . GLN A 1 182 ? -0.485 0.093 -12.271 1.00 94.06 182 GLN A C 1
ATOM 1411 O O . GLN A 1 182 ? -0.916 1.173 -12.670 1.00 94.06 182 GLN A O 1
ATOM 1416 N N . TYR A 1 183 ? 0.820 -0.131 -12.099 1.00 93.25 183 TYR A N 1
ATOM 1417 C CA . TYR A 1 183 ? 1.837 0.906 -12.260 1.00 93.25 183 TYR A CA 1
ATOM 1418 C C . TYR A 1 183 ? 2.643 0.806 -13.548 1.00 93.25 183 TYR A C 1
ATOM 1420 O O . TYR A 1 183 ? 3.705 1.430 -13.646 1.00 93.25 183 TYR A O 1
ATOM 1428 N N . ASP A 1 184 ? 2.144 0.098 -14.566 1.00 95.56 184 ASP A N 1
ATOM 1429 C CA . ASP A 1 184 ? 2.749 0.098 -15.899 1.00 95.56 184 ASP A CA 1
ATOM 1430 C C . ASP A 1 184 ? 2.443 1.364 -16.721 1.00 95.56 184 ASP A C 1
ATOM 1432 O O . ASP A 1 184 ? 2.081 1.314 -17.894 1.00 95.56 184 ASP A O 1
ATOM 1436 N N . VAL A 1 185 ? 2.648 2.534 -16.111 1.00 92.62 185 VAL A N 1
ATOM 1437 C CA . VAL A 1 185 ? 2.387 3.850 -16.708 1.00 92.62 185 VAL A CA 1
ATOM 1438 C C . VAL A 1 185 ? 3.679 4.666 -16.818 1.00 92.62 185 VAL A C 1
ATOM 1440 O O . VAL A 1 185 ? 4.454 4.772 -15.867 1.00 92.62 185 VAL A O 1
ATOM 1443 N N . LYS A 1 186 ? 3.941 5.254 -17.996 1.00 89.06 186 LYS A N 1
ATOM 1444 C CA . LYS A 1 186 ? 5.244 5.846 -18.391 1.00 89.06 186 LYS A CA 1
ATOM 1445 C C . LYS A 1 186 ? 5.845 6.830 -17.369 1.00 89.06 186 LYS A C 1
ATOM 1447 O O . LYS A 1 186 ? 7.065 6.907 -17.274 1.00 89.06 186 LYS A O 1
ATOM 1452 N N . GLY A 1 187 ? 5.026 7.551 -16.601 1.00 92.56 187 GLY A N 1
ATOM 1453 C CA . GLY A 1 187 ? 5.484 8.550 -15.626 1.00 92.56 187 GLY A CA 1
ATOM 1454 C C . GLY A 1 187 ? 6.126 7.990 -14.349 1.00 92.56 187 GLY A C 1
ATOM 1455 O O . GLY A 1 187 ? 6.901 8.703 -13.708 1.00 92.56 187 GLY A O 1
ATOM 1456 N N . VAL A 1 188 ? 5.842 6.729 -14.004 1.00 96.06 188 VAL A N 1
ATOM 1457 C CA . VAL A 1 188 ? 6.248 6.118 -12.721 1.00 96.06 188 VAL A CA 1
ATOM 1458 C C . VAL A 1 188 ? 7.020 4.805 -12.878 1.00 96.06 188 VAL A C 1
ATOM 1460 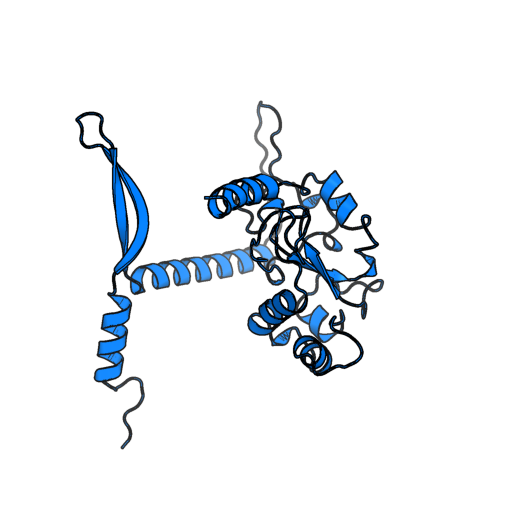O O . VAL A 1 188 ? 7.337 4.129 -11.898 1.00 96.06 188 VAL A O 1
ATOM 1463 N N . ARG A 1 189 ? 7.338 4.406 -14.115 1.00 96.75 189 ARG A N 1
ATOM 1464 C CA . ARG A 1 189 ? 8.176 3.230 -14.394 1.00 96.75 189 ARG A CA 1
ATOM 1465 C C . ARG A 1 189 ? 9.577 3.434 -13.813 1.00 96.75 189 ARG A C 1
ATOM 1467 O O . ARG A 1 189 ? 10.232 4.423 -14.120 1.00 96.75 189 ARG A O 1
ATOM 1474 N N . GLY A 1 190 ? 10.047 2.469 -13.024 1.00 97.00 190 GLY A N 1
ATOM 1475 C CA . GLY A 1 190 ? 11.355 2.513 -12.363 1.00 97.00 190 GLY A CA 1
ATOM 1476 C C . GLY A 1 190 ? 11.400 3.382 -11.105 1.00 97.00 190 GLY A C 1
ATOM 1477 O O . GLY A 1 190 ? 12.445 3.445 -10.464 1.00 97.00 190 GLY A O 1
ATOM 1478 N N . ASP A 1 191 ? 10.292 4.021 -10.725 1.00 97.81 191 ASP A N 1
ATOM 1479 C CA . ASP A 1 191 ? 10.229 4.781 -9.481 1.00 97.81 191 ASP A CA 1
ATOM 1480 C C . ASP A 1 191 ? 10.434 3.874 -8.273 1.00 97.81 191 ASP A C 1
ATOM 1482 O O . ASP A 1 191 ? 9.978 2.730 -8.242 1.00 97.81 191 ASP A O 1
ATOM 1486 N N . LYS A 1 192 ? 11.057 4.427 -7.234 1.00 97.31 192 LYS A N 1
ATOM 1487 C CA . LYS A 1 192 ? 11.083 3.809 -5.913 1.00 97.31 192 LYS A CA 1
ATOM 1488 C C . LYS A 1 192 ? 9.653 3.592 -5.421 1.00 97.31 192 LYS A C 1
ATOM 1490 O O . LYS A 1 192 ? 8.838 4.514 -5.483 1.00 97.31 192 LYS A O 1
ATOM 1495 N N . LEU A 1 193 ? 9.360 2.404 -4.913 1.00 98.12 193 LEU A N 1
ATOM 1496 C CA . LEU A 1 193 ? 8.084 2.097 -4.285 1.00 98.12 193 LEU A CA 1
ATOM 1497 C C . LEU A 1 193 ? 8.164 2.396 -2.785 1.00 98.12 193 LEU A C 1
ATOM 1499 O O . LEU A 1 193 ? 9.161 2.093 -2.129 1.00 98.12 193 LEU A O 1
ATOM 1503 N N . VAL A 1 194 ? 7.109 2.983 -2.234 1.00 96.31 194 VAL A N 1
ATOM 1504 C CA . VAL A 1 194 ? 6.951 3.231 -0.796 1.00 96.31 194 VAL A CA 1
ATOM 1505 C C . VAL A 1 194 ? 5.722 2.493 -0.283 1.00 96.31 194 VAL A C 1
ATOM 1507 O O . VAL A 1 194 ? 4.756 2.341 -1.026 1.00 96.31 194 VAL A O 1
ATOM 1510 N N . HIS A 1 195 ? 5.736 2.047 0.975 1.00 95.75 195 HIS A N 1
ATOM 1511 C CA . HIS A 1 195 ? 4.507 1.566 1.603 1.00 95.75 195 HIS A CA 1
ATOM 1512 C C . HIS A 1 195 ? 3.645 2.772 1.979 1.00 95.75 195 HIS A C 1
ATOM 1514 O O . HIS A 1 195 ? 4.110 3.711 2.629 1.00 95.75 195 HIS A O 1
ATOM 1520 N N . HIS A 1 196 ? 2.391 2.751 1.560 1.00 97.50 196 HIS A N 1
ATOM 1521 C CA . HIS A 1 196 ? 1.409 3.779 1.853 1.00 97.50 196 HIS A CA 1
ATOM 1522 C C . HIS A 1 196 ? 0.280 3.162 2.675 1.00 97.50 196 HIS A C 1
ATOM 1524 O O . HIS A 1 196 ? -0.258 2.131 2.284 1.00 97.50 196 HIS A O 1
ATOM 1530 N N . HIS A 1 197 ? -0.071 3.779 3.804 1.00 97.69 197 HIS A N 1
ATOM 1531 C CA . HIS A 1 197 ? -1.200 3.353 4.633 1.00 97.69 197 HIS A CA 1
ATOM 1532 C C . HIS A 1 197 ? -2.506 3.883 4.046 1.00 97.69 197 HIS A C 1
ATOM 1534 O O . HIS A 1 197 ? -2.733 5.092 4.083 1.00 97.69 197 HIS A O 1
ATOM 1540 N N . ILE A 1 198 ? -3.364 2.978 3.579 1.00 97.88 198 ILE A N 1
ATOM 1541 C CA . ILE A 1 198 ? -4.619 3.305 2.905 1.00 97.88 198 ILE A CA 1
ATOM 1542 C C . ILE A 1 198 ? -5.532 4.049 3.882 1.00 97.88 198 ILE A C 1
ATOM 1544 O O . ILE A 1 198 ? -5.898 3.524 4.939 1.00 97.88 198 ILE A O 1
ATOM 1548 N N . GLY A 1 199 ? -5.882 5.288 3.553 1.00 96.38 199 GLY A N 1
ATOM 1549 C CA . GLY A 1 199 ? -6.707 6.162 4.382 1.00 96.38 199 GLY A CA 1
ATOM 1550 C C . GLY A 1 199 ? -6.110 6.473 5.759 1.00 96.38 199 GLY A C 1
ATOM 1551 O O . GLY A 1 199 ? -6.860 6.812 6.675 1.00 96.38 199 GLY A O 1
ATOM 1552 N N . GLY A 1 200 ? -4.795 6.305 5.939 1.00 94.50 200 GLY A N 1
ATOM 1553 C CA . GLY A 1 200 ? -4.127 6.419 7.240 1.00 94.50 200 GLY A CA 1
ATOM 1554 C C . GLY A 1 200 ? -4.372 5.244 8.201 1.00 94.50 200 GLY A C 1
ATOM 1555 O O . GLY A 1 200 ? -3.969 5.329 9.362 1.00 94.50 200 GLY A O 1
ATOM 1556 N N . GLY A 1 201 ? -5.002 4.163 7.730 1.00 95.94 201 GLY A N 1
ATOM 1557 C CA . GLY A 1 201 ? -5.395 3.004 8.532 1.00 95.94 201 GLY A CA 1
ATOM 1558 C C . GLY A 1 201 ? -4.320 1.921 8.678 1.00 95.94 201 GLY A C 1
ATOM 1559 O O . GLY A 1 201 ? -3.120 2.157 8.496 1.00 95.94 201 GLY A O 1
ATOM 1560 N N . GLY A 1 202 ? -4.770 0.716 9.032 1.00 96.75 202 GLY A N 1
ATOM 1561 C CA . GLY A 1 202 ? -3.926 -0.454 9.280 1.00 96.75 202 GLY A CA 1
ATOM 1562 C C . GLY A 1 202 ? -3.548 -1.244 8.038 1.00 96.75 202 GLY A C 1
ATOM 1563 O O . GLY A 1 202 ? -2.620 -2.035 8.094 1.00 96.75 202 GLY A O 1
ATOM 1564 N N . GLN A 1 203 ? -4.206 -1.022 6.904 1.00 98.31 203 GLN A N 1
ATOM 1565 C CA . GLN A 1 203 ? -3.834 -1.658 5.641 1.00 98.31 203 GLN A CA 1
ATOM 1566 C C . GLN A 1 203 ? -2.871 -0.766 4.860 1.00 98.31 203 GLN A C 1
ATOM 1568 O O . GLN A 1 203 ? -3.075 0.446 4.778 1.00 98.31 203 GLN A O 1
ATOM 1573 N N . ALA A 1 204 ? -1.830 -1.357 4.278 1.00 98.31 204 ALA A N 1
ATOM 1574 C CA . ALA A 1 204 ? -0.859 -0.645 3.459 1.00 98.31 204 ALA A CA 1
ATOM 1575 C C . ALA A 1 204 ? -0.623 -1.331 2.112 1.00 98.31 204 ALA A C 1
ATOM 1577 O O . ALA A 1 204 ? -0.802 -2.541 1.991 1.00 98.31 204 ALA A O 1
ATOM 1578 N N . PHE A 1 205 ? -0.200 -0.563 1.108 1.00 98.50 205 PHE A N 1
ATOM 1579 C CA . PHE A 1 205 ? 0.133 -1.074 -0.224 1.00 98.50 205 PHE A CA 1
ATOM 1580 C C . PHE A 1 205 ? 1.305 -0.301 -0.859 1.00 98.50 205 PHE A C 1
ATOM 1582 O O . PHE A 1 205 ? 1.651 0.787 -0.383 1.00 98.50 205 PHE A O 1
ATOM 1589 N N . PRO A 1 206 ? 1.971 -0.859 -1.888 1.00 97.94 206 PRO A N 1
ATOM 1590 C CA . PRO A 1 206 ? 3.131 -0.243 -2.504 1.00 97.94 206 PRO A CA 1
ATOM 1591 C C . PRO A 1 206 ? 2.684 0.815 -3.511 1.00 97.94 206 PRO A C 1
ATOM 1593 O O . PRO A 1 206 ? 1.890 0.528 -4.397 1.00 97.94 206 PRO A O 1
ATOM 1596 N N . VAL A 1 207 ? 3.237 2.021 -3.418 1.00 97.69 207 VAL A N 1
ATOM 1597 C CA . VAL A 1 207 ? 2.918 3.141 -4.313 1.00 97.69 207 VAL A CA 1
ATOM 1598 C C . VAL A 1 207 ? 4.216 3.726 -4.875 1.00 97.69 207 VAL A C 1
ATOM 1600 O O . VAL A 1 207 ? 5.168 3.926 -4.115 1.00 97.69 207 VAL A O 1
ATOM 1603 N N . PRO A 1 208 ? 4.307 4.042 -6.180 1.00 97.75 208 PRO A N 1
ATOM 1604 C CA . PRO A 1 208 ? 5.421 4.808 -6.719 1.00 97.75 208 PRO A CA 1
ATOM 1605 C C . PRO A 1 208 ? 5.584 6.144 -5.996 1.00 97.75 208 PRO A C 1
ATOM 1607 O O . PRO A 1 208 ? 4.631 6.908 -5.858 1.00 97.75 208 PRO A O 1
ATOM 1610 N N . GLN A 1 209 ? 6.807 6.466 -5.572 1.00 95.69 209 GLN A N 1
ATOM 1611 C CA . GLN A 1 209 ? 7.090 7.630 -4.728 1.00 95.69 209 GLN A CA 1
ATOM 1612 C C . GLN A 1 209 ? 6.546 8.948 -5.308 1.00 95.69 209 GLN A C 1
ATOM 1614 O O . GLN A 1 209 ? 6.126 9.820 -4.548 1.00 95.69 209 GLN A O 1
ATOM 1619 N N . LYS A 1 210 ? 6.498 9.097 -6.639 1.00 94.81 210 LYS A N 1
ATOM 1620 C CA . LYS A 1 210 ? 5.941 10.291 -7.298 1.00 94.81 210 LYS A CA 1
ATOM 1621 C C . LYS A 1 210 ? 4.439 10.492 -7.064 1.00 94.81 210 LYS A C 1
ATOM 1623 O O . LYS A 1 210 ? 3.984 11.629 -7.096 1.00 94.81 210 LYS A O 1
ATOM 1628 N N . LEU A 1 211 ? 3.680 9.426 -6.801 1.00 94.12 211 LEU A N 1
ATOM 1629 C CA . LEU A 1 211 ? 2.255 9.497 -6.451 1.00 94.12 211 LEU A CA 1
ATOM 1630 C C . LEU A 1 211 ? 2.030 9.757 -4.949 1.00 94.12 211 LEU A C 1
ATOM 1632 O O . LEU A 1 211 ? 0.900 9.995 -4.523 1.00 94.12 211 LEU A O 1
ATOM 1636 N N . HIS A 1 212 ? 3.110 9.770 -4.158 1.00 93.50 212 HIS A N 1
ATOM 1637 C CA . HIS A 1 212 ? 3.115 9.949 -2.707 1.00 93.50 212 HIS A CA 1
ATOM 1638 C C . HIS A 1 212 ? 3.982 11.158 -2.246 1.00 93.50 212 HIS A C 1
ATOM 1640 O O . HIS A 1 212 ? 4.900 11.004 -1.428 1.00 93.50 212 HIS A O 1
ATOM 1646 N N . PRO A 1 213 ? 3.747 12.388 -2.757 1.00 88.81 213 PRO A N 1
ATOM 1647 C CA . PRO A 1 213 ? 4.511 13.572 -2.368 1.00 88.81 213 PRO A CA 1
ATOM 1648 C C . PRO A 1 213 ? 4.065 14.105 -0.997 1.00 88.81 213 PRO A C 1
ATOM 1650 O O . PRO A 1 213 ? 3.066 14.815 -0.882 1.00 88.81 213 PRO A O 1
ATOM 1653 N N . GLY A 1 214 ? 4.826 13.797 0.056 1.00 83.25 214 GLY A N 1
ATOM 1654 C CA . GLY A 1 214 ? 4.531 14.280 1.411 1.00 83.25 214 GLY A CA 1
ATOM 1655 C C . GLY A 1 214 ? 3.110 13.906 1.843 1.00 83.25 214 GLY A C 1
ATOM 1656 O O . GLY A 1 214 ? 2.741 12.743 1.749 1.00 83.25 214 GLY A O 1
ATOM 1657 N N . SER A 1 215 ? 2.314 14.893 2.267 1.00 78.62 215 SER A N 1
ATOM 1658 C CA . SER A 1 215 ? 0.894 14.721 2.632 1.00 78.62 215 SER A CA 1
ATOM 1659 C C . SER A 1 215 ? -0.092 14.994 1.482 1.00 78.62 215 SER A C 1
ATOM 1661 O O . SER A 1 215 ? -1.289 15.129 1.742 1.00 78.62 215 SER A O 1
ATOM 1663 N N . GLY A 1 216 ? 0.402 15.134 0.245 1.00 85.19 216 GLY A N 1
ATOM 1664 C CA . GLY A 1 216 ? -0.389 15.333 -0.974 1.00 85.19 216 GLY A CA 1
ATOM 1665 C C . GLY A 1 216 ? -0.497 14.064 -1.829 1.00 85.19 216 GLY A C 1
ATOM 1666 O O . GLY A 1 216 ? -0.294 12.952 -1.334 1.00 85.19 216 GLY A O 1
ATOM 1667 N N . GLY A 1 217 ? -0.811 14.233 -3.120 1.00 91.38 217 GLY A N 1
ATOM 1668 C CA . GLY A 1 217 ? -1.019 13.131 -4.069 1.00 91.38 217 GLY A CA 1
ATOM 1669 C C . GLY A 1 217 ? -2.118 12.188 -3.595 1.00 91.38 217 GLY A C 1
ATOM 1670 O O . GLY A 1 217 ? -3.219 12.650 -3.297 1.00 91.38 217 GLY A O 1
ATOM 1671 N N . ILE A 1 218 ? -1.800 10.896 -3.466 1.00 94.25 218 ILE A N 1
ATOM 1672 C CA . ILE A 1 218 ? -2.756 9.871 -3.022 1.00 94.25 218 ILE A CA 1
ATOM 1673 C C . ILE A 1 218 ? -3.486 10.243 -1.720 1.00 94.25 218 ILE A C 1
ATOM 1675 O O . ILE A 1 218 ? -4.691 10.047 -1.629 1.00 94.25 218 ILE A O 1
ATOM 1679 N N . HIS A 1 219 ? -2.825 10.899 -0.759 1.00 93.69 219 HIS A N 1
ATOM 1680 C CA . HIS A 1 219 ? -3.479 11.301 0.492 1.00 93.69 219 HIS A CA 1
ATOM 1681 C C . HIS A 1 219 ? -4.620 12.313 0.289 1.00 93.69 219 HIS A C 1
ATOM 1683 O O . HIS A 1 219 ? -5.550 12.345 1.090 1.00 93.69 219 HIS A O 1
ATOM 1689 N N . ASN A 1 220 ? -4.541 13.184 -0.725 1.00 92.62 220 ASN A N 1
ATOM 1690 C CA . ASN A 1 220 ? -5.614 14.141 -1.020 1.00 92.62 220 ASN A CA 1
ATOM 1691 C C . ASN A 1 220 ? -6.783 13.434 -1.700 1.00 92.62 220 ASN A C 1
ATOM 1693 O O . ASN A 1 220 ? -7.919 13.624 -1.280 1.00 92.62 220 ASN A O 1
ATOM 1697 N N . ILE A 1 221 ? -6.481 12.546 -2.650 1.00 94.69 221 ILE A N 1
ATOM 1698 C CA . ILE A 1 221 ? -7.474 11.699 -3.317 1.00 94.69 221 ILE A CA 1
ATOM 1699 C C . ILE A 1 221 ? -8.262 10.880 -2.288 1.00 94.69 221 ILE A C 1
ATOM 1701 O O . ILE A 1 221 ? -9.488 10.865 -2.311 1.00 94.69 221 ILE A O 1
ATOM 1705 N N . GLU A 1 222 ? -7.582 10.263 -1.319 1.00 95.88 222 GLU A N 1
ATOM 1706 C CA . GLU A 1 222 ? -8.242 9.498 -0.257 1.00 95.88 222 GLU A CA 1
ATOM 1707 C C . GLU A 1 222 ? -9.119 10.354 0.666 1.00 95.88 222 GLU A C 1
ATOM 1709 O O . GLU A 1 222 ? -10.163 9.892 1.132 1.00 95.88 222 GLU A O 1
ATOM 1714 N N . LYS A 1 223 ? -8.719 11.598 0.954 1.00 94.50 223 LYS A N 1
ATOM 1715 C CA . LYS A 1 223 ? -9.538 12.525 1.752 1.00 94.50 223 LYS A CA 1
ATOM 1716 C C . LYS A 1 223 ? -10.780 12.963 0.981 1.00 94.50 223 LYS A C 1
ATOM 1718 O O . LYS A 1 223 ? -11.871 12.922 1.540 1.00 94.50 223 LYS A O 1
ATOM 1723 N N . GLU A 1 224 ? -10.618 13.342 -0.284 1.00 93.56 224 GLU A N 1
ATOM 1724 C CA . GLU A 1 224 ? -11.710 13.755 -1.174 1.00 93.56 224 GLU A CA 1
ATOM 1725 C C . GLU A 1 224 ? -12.718 12.619 -1.395 1.00 93.56 224 GLU A C 1
ATOM 1727 O O . GLU A 1 224 ? -13.925 12.847 -1.386 1.00 93.56 224 GLU A O 1
ATOM 1732 N N . ALA A 1 225 ? -12.228 11.382 -1.492 1.00 92.19 225 ALA A N 1
ATOM 1733 C CA . ALA A 1 225 ? -13.043 10.180 -1.625 1.00 92.19 225 ALA A CA 1
ATOM 1734 C C . ALA A 1 225 ? -13.693 9.693 -0.313 1.00 92.19 225 ALA A C 1
ATOM 1736 O O . ALA A 1 225 ? -14.434 8.709 -0.320 1.00 92.19 225 ALA A O 1
ATOM 1737 N N . GLY A 1 226 ? -13.394 10.316 0.834 1.00 94.19 226 GLY A N 1
ATOM 1738 C CA . GLY A 1 226 ? -13.888 9.862 2.138 1.00 94.19 226 GLY A CA 1
ATOM 1739 C C . GLY A 1 226 ? -13.337 8.496 2.578 1.00 94.19 226 GLY A C 1
ATOM 1740 O O . GLY A 1 226 ? -13.981 7.796 3.359 1.00 94.19 226 GLY A O 1
ATOM 1741 N N . ILE A 1 227 ? -12.165 8.105 2.068 1.00 95.81 227 ILE A N 1
ATOM 1742 C CA . ILE A 1 227 ? -11.412 6.903 2.466 1.00 95.81 227 ILE A CA 1
ATOM 1743 C C . ILE A 1 227 ? -10.654 7.178 3.774 1.00 95.81 227 ILE A C 1
ATOM 1745 O O . ILE A 1 227 ? -10.572 6.318 4.655 1.00 95.81 227 ILE A O 1
ATOM 1749 N N . TRP A 1 228 ? -10.114 8.393 3.917 1.00 94.56 228 TRP A N 1
ATOM 1750 C CA . TRP A 1 228 ? -9.281 8.778 5.055 1.00 94.56 228 TRP A CA 1
ATOM 1751 C C . TRP A 1 228 ? -10.013 8.670 6.399 1.00 94.56 228 TRP A C 1
ATOM 1753 O O . TRP A 1 228 ? -11.100 9.219 6.577 1.00 94.56 228 TRP A O 1
ATOM 1763 N N . GLY A 1 229 ? -9.393 8.002 7.374 1.00 92.19 229 GLY A N 1
ATOM 1764 C CA . GLY A 1 229 ? -9.912 7.868 8.737 1.00 92.19 229 GLY A CA 1
ATOM 1765 C C . GLY A 1 229 ? -11.051 6.859 8.907 1.00 92.19 229 GLY A C 1
ATOM 1766 O O . GLY A 1 229 ? -11.550 6.700 10.021 1.00 92.19 229 GLY A O 1
ATOM 1767 N N . LYS A 1 230 ? -11.462 6.135 7.854 1.00 93.75 230 LYS A N 1
ATOM 1768 C CA . LYS A 1 230 ? -12.482 5.077 7.979 1.00 93.75 230 LYS A CA 1
ATOM 1769 C C . LYS A 1 230 ? -12.045 3.914 8.875 1.00 93.75 230 LYS A C 1
ATOM 1771 O O . LYS A 1 230 ? -12.894 3.275 9.491 1.00 93.75 230 LYS A O 1
ATOM 1776 N N . ASP A 1 231 ? -10.740 3.672 9.005 1.00 90.56 231 ASP A N 1
ATOM 1777 C CA . ASP A 1 231 ? -10.194 2.611 9.865 1.00 90.56 231 ASP A CA 1
ATOM 1778 C C . ASP A 1 231 ? -10.102 3.014 11.351 1.00 90.56 231 ASP A C 1
ATOM 1780 O O . ASP A 1 231 ? -9.846 2.176 12.222 1.00 90.56 231 ASP A O 1
ATOM 1784 N N . LYS A 1 232 ? -10.375 4.290 11.668 1.00 93.44 232 LYS A N 1
ATOM 1785 C CA . LYS A 1 232 ? -10.240 4.867 13.010 1.00 93.44 232 LYS A CA 1
ATOM 1786 C C . LYS A 1 232 ? -11.041 4.117 14.072 1.00 93.44 232 LYS A C 1
ATOM 1788 O O . LYS A 1 232 ? -10.577 3.982 15.202 1.00 93.44 232 LYS A O 1
ATOM 1793 N N . ILE A 1 233 ? -12.220 3.606 13.719 1.00 93.00 233 ILE A N 1
ATOM 1794 C CA . ILE A 1 233 ? -13.057 2.834 14.644 1.00 93.00 233 ILE A CA 1
ATOM 1795 C C . ILE A 1 233 ? -12.319 1.597 15.178 1.00 93.00 233 ILE A C 1
ATOM 1797 O O . ILE A 1 233 ? -12.370 1.317 16.374 1.00 93.00 233 ILE A O 1
ATOM 1801 N N . TYR A 1 234 ? -11.567 0.898 14.325 1.00 93.94 234 TYR A N 1
ATOM 1802 C CA . TYR A 1 234 ? -10.801 -0.280 14.726 1.00 93.94 234 TYR A CA 1
ATOM 1803 C C . TYR A 1 234 ? -9.622 0.109 15.611 1.00 93.94 234 TYR A C 1
ATOM 1805 O O . TYR A 1 234 ? -9.412 -0.512 16.652 1.00 93.94 234 TYR A O 1
ATOM 1813 N N . SER A 1 235 ? -8.901 1.177 15.258 1.00 94.12 235 SER A N 1
ATOM 1814 C CA . SER A 1 235 ? -7.784 1.645 16.083 1.00 94.12 235 SER A CA 1
ATOM 1815 C C . SER A 1 235 ? -8.232 2.135 17.462 1.00 94.12 235 SER A C 1
ATOM 1817 O O . SER A 1 235 ? -7.519 1.953 18.442 1.00 94.12 235 SER A O 1
ATOM 1819 N N . GLU A 1 236 ? -9.414 2.744 17.582 1.00 95.12 236 GLU A N 1
ATOM 1820 C CA . GLU A 1 236 ? -9.985 3.134 18.877 1.00 95.12 236 GLU A CA 1
ATOM 1821 C C . GLU A 1 236 ? -10.400 1.938 19.733 1.00 95.12 236 GLU A C 1
ATOM 1823 O O . GLU A 1 236 ? -10.183 1.963 20.944 1.00 95.12 236 GLU A O 1
ATOM 1828 N N . LEU A 1 237 ? -10.972 0.896 19.126 1.00 94.75 237 LEU A N 1
ATOM 1829 C CA . LEU A 1 237 ? -11.328 -0.333 19.834 1.00 94.75 237 LEU A CA 1
ATOM 1830 C C . LEU A 1 237 ? -10.078 -1.071 20.324 1.00 94.75 237 LEU A C 1
ATOM 1832 O O . LEU A 1 237 ? -9.984 -1.385 21.507 1.00 94.75 237 LEU A O 1
ATOM 1836 N N . LEU A 1 238 ? -9.090 -1.270 19.449 1.00 94.88 238 LEU A N 1
ATOM 1837 C CA . LEU A 1 238 ? -7.828 -1.924 19.803 1.00 94.88 238 LEU A CA 1
ATOM 1838 C C . LEU A 1 238 ? -7.057 -1.135 20.866 1.00 94.88 238 LEU A C 1
ATOM 1840 O O . LEU A 1 238 ? -6.488 -1.726 21.780 1.00 94.88 238 LEU A O 1
ATOM 1844 N N . GLN A 1 239 ? -7.096 0.201 20.811 1.00 94.12 239 GLN A N 1
ATOM 1845 C CA . GLN A 1 239 ? -6.450 1.042 21.816 1.00 94.12 239 GLN A CA 1
ATOM 1846 C C . GLN A 1 239 ? -7.003 0.826 23.231 1.00 94.12 239 GLN A C 1
ATOM 1848 O O . GLN A 1 239 ? -6.251 0.985 24.194 1.00 94.12 239 GLN A O 1
ATOM 1853 N N . LYS A 1 240 ? -8.298 0.513 23.366 1.00 94.56 240 LYS A N 1
ATOM 1854 C CA . LYS A 1 240 ? -8.911 0.219 24.669 1.00 94.56 240 LYS A CA 1
ATOM 1855 C C . LYS A 1 240 ? -8.394 -1.105 25.228 1.00 94.56 240 LYS A C 1
ATOM 1857 O O . LYS A 1 240 ? -8.055 -1.152 26.398 1.00 94.56 240 LYS A O 1
ATOM 1862 N N . LEU A 1 241 ? -8.240 -2.117 24.372 1.00 92.06 241 LEU A N 1
ATOM 1863 C CA . LEU A 1 241 ? -7.791 -3.456 24.767 1.00 92.06 241 LEU A CA 1
ATOM 1864 C C . LEU A 1 241 ? -6.342 -3.506 25.271 1.00 92.06 241 LEU A C 1
ATOM 1866 O O . LEU A 1 241 ? -6.009 -4.398 26.035 1.00 92.06 241 LEU A O 1
ATOM 1870 N N . ILE A 1 242 ? -5.478 -2.581 24.840 1.00 87.25 242 ILE A N 1
ATOM 1871 C CA . ILE A 1 242 ? -4.065 -2.538 25.269 1.00 87.25 242 ILE A CA 1
ATOM 1872 C C . ILE A 1 242 ? -3.803 -1.591 26.452 1.00 87.25 242 ILE A C 1
ATOM 1874 O O . ILE A 1 242 ? -2.658 -1.437 26.868 1.00 87.25 242 ILE A O 1
ATOM 1878 N N . LYS A 1 243 ? -4.831 -0.880 26.933 1.00 67.44 243 LYS A N 1
ATOM 1879 C CA . LYS A 1 243 ? -4.745 0.022 28.097 1.00 67.44 243 LYS A CA 1
ATOM 1880 C C . LYS A 1 243 ? -5.316 -0.599 29.378 1.00 67.44 243 LYS A C 1
ATOM 1882 O O . LYS A 1 243 ? -5.290 0.067 30.411 1.00 67.44 243 LYS A O 1
ATOM 1887 N N . GLU A 1 244 ? -5.824 -1.822 29.287 1.00 51.06 244 GLU A N 1
ATOM 1888 C CA . GLU A 1 244 ? -6.212 -2.685 30.410 1.00 51.06 244 GLU A CA 1
ATOM 1889 C C . GLU A 1 244 ? -5.046 -3.610 30.780 1.00 51.06 244 GLU A C 1
ATOM 1891 O O . GLU A 1 244 ? -4.846 -3.825 31.996 1.00 51.06 244 GLU A O 1
#

Radius of gyration: 22.91 Å; Cα contacts (8 Å, |Δi|>4): 337; chains: 1; bounding box: 61×66×54 Å

Foldseek 3Di:
DDDDCVPPPVNVVVVVVQQADKDFDDWDWDDPVPRDTDIDTDIDGNNVVVVVVVVVVVVVVVVVVVVVPDDDDDDDDDDDDDDQQPFDQPDPLQLRHSFPCVVPQLLLPFDPLFKDFFDAQAAPDPCAFNLRGHNDLLVSVVVSCVSCVQLDDPVQVCLSVVVDPPHNFGFQEPSNCVVVVSPVDPVQYRATWDWDDWLSARMTGTHRVVCVDPCDRSNVSCVVRSSHCSRSVVSVVVNVVVVD

Solvent-accessible surface area (backbone atoms only — not comparable to full-atom values): 14263 Å² total; per-residue (Å²): 136,83,74,53,86,90,68,39,65,68,59,52,53,52,52,54,51,54,31,63,40,76,39,81,77,48,79,46,73,46,75,70,84,78,87,49,71,47,81,44,74,43,65,46,31,47,42,57,53,52,49,50,52,50,52,52,53,50,51,54,51,52,52,56,55,49,66,75,72,63,81,86,83,90,82,90,80,89,81,91,75,83,89,68,63,90,20,54,72,80,42,91,51,70,33,49,37,42,32,70,61,88,82,49,65,64,82,72,52,80,59,73,90,55,54,40,83,34,57,77,77,33,66,83,44,87,63,35,43,91,53,4,20,46,62,50,68,61,62,53,45,47,58,47,41,75,76,40,56,79,35,44,41,74,67,35,45,35,15,59,74,63,72,36,96,86,47,76,54,36,50,40,36,70,48,28,24,73,66,47,53,75,56,71,43,89,93,41,57,59,28,47,36,38,83,40,48,52,31,61,31,43,42,27,30,76,39,41,43,87,51,51,50,81,84,34,55,45,55,45,55,28,49,77,60,62,20,44,56,56,37,46,65,58,37,56,55,55,47,54,71,76,73,112

Secondary structure (DSSP, 8-state):
-PPPTTT-HHHHHHHHHHHH-EEEEEEEEEE-SSS-EEEEEEEEEHHHHHHHHHHHHHHHHHHHHHHTT-----------S-------TT-SSGGGTT--GGGS-GGGS--GGG-EEPPB--TT-TTB-TTSBB--HHHHHHHHHHH-GGGS-HHHHHHHTT--SS-S--B--HHHHHHSGGG--TTTTTPBEEEEEGGGSSEEEEEEGGG--TTSTHHHHHHHTT-TTTTHHHHHHHHHHT--

Mean predicted aligned error: 15.26 Å

Sequence (244 aa):
MVQSPRENKTLKNALDAMKNTPIPVAVRMVDTGIGVRIPYVESSTVGEVAGKFSKASTAAKDDAYQLAKGSGGSGVSKEGSVAKGTGDIDNPIRTYRGVELQNIDPVYIADQRTVVEMPFVGKGEKYTNAEGWRRDLKYFWSELLDRHPEAFSPNNRAIIEGRNPFTDSPVNDKVFREYFSQYDVKGVRGDKLVHHHIGGGGQAFPVPQKLHPGSGGIHNIEKEAGIWGKDKIYSELLQKLIKE

pLDDT: mean 83.42, std 19.1, range [29.58, 98.56]